Protein AF-A0A8H3B0K5-F1 (afdb_monomer_lite)

Structure (mmCIF, N/CA/C/O backbone):
data_AF-A0A8H3B0K5-F1
#
_entry.id   AF-A0A8H3B0K5-F1
#
loop_
_atom_site.group_PDB
_atom_site.id
_atom_site.type_symbol
_atom_site.label_atom_id
_atom_site.label_alt_id
_atom_site.label_comp_id
_atom_site.label_asym_id
_atom_site.label_entity_id
_atom_site.label_seq_id
_atom_site.pdbx_PDB_ins_code
_atom_site.Cartn_x
_atom_site.Cartn_y
_atom_site.Cartn_z
_atom_site.occupancy
_atom_site.B_iso_or_equiv
_atom_site.auth_seq_id
_atom_site.auth_comp_id
_atom_site.auth_asym_id
_atom_site.auth_atom_id
_atom_site.pdbx_PDB_model_num
ATOM 1 N N . MET A 1 1 ? 68.530 3.621 -10.562 1.00 43.75 1 MET A N 1
ATOM 2 C CA . MET A 1 1 ? 67.204 4.020 -11.078 1.00 43.75 1 MET A CA 1
ATOM 3 C C . MET A 1 1 ? 66.161 3.261 -10.281 1.00 43.75 1 MET A C 1
ATOM 5 O O . MET A 1 1 ? 66.197 2.040 -10.311 1.00 43.75 1 MET A O 1
ATOM 9 N N . ALA A 1 2 ? 65.331 3.954 -9.500 1.00 36.09 2 ALA A N 1
ATOM 10 C CA . ALA A 1 2 ? 64.274 3.342 -8.697 1.00 36.09 2 ALA A CA 1
ATOM 11 C C . ALA A 1 2 ? 62.928 3.592 -9.387 1.00 36.09 2 ALA A C 1
ATOM 13 O O . ALA A 1 2 ? 62.555 4.741 -9.614 1.00 36.09 2 ALA A O 1
ATOM 14 N N . THR A 1 3 ? 62.243 2.515 -9.761 1.00 37.22 3 THR A N 1
ATOM 15 C CA . THR A 1 3 ? 60.920 2.554 -10.390 1.00 37.22 3 THR A CA 1
ATOM 16 C C . THR A 1 3 ? 59.868 2.702 -9.297 1.00 37.22 3 THR A C 1
ATOM 18 O O . THR A 1 3 ? 59.741 1.831 -8.440 1.00 37.22 3 THR A O 1
ATOM 21 N N . ILE A 1 4 ? 59.134 3.813 -9.313 1.00 45.53 4 ILE A N 1
ATOM 22 C CA . ILE A 1 4 ? 57.999 4.056 -8.420 1.00 45.53 4 ILE A CA 1
ATOM 23 C C . ILE A 1 4 ? 56.749 3.559 -9.146 1.00 45.53 4 ILE A C 1
ATOM 25 O O . ILE A 1 4 ? 56.366 4.111 -10.175 1.00 45.53 4 ILE A O 1
ATOM 29 N N . THR A 1 5 ? 56.131 2.499 -8.633 1.00 41.62 5 THR A N 1
ATOM 30 C CA . THR A 1 5 ? 54.842 2.002 -9.123 1.00 41.62 5 THR A CA 1
ATOM 31 C C . THR A 1 5 ? 53.730 2.788 -8.435 1.00 41.62 5 THR A C 1
ATOM 33 O O . THR A 1 5 ? 53.534 2.677 -7.228 1.00 41.62 5 THR A O 1
ATOM 36 N N . THR A 1 6 ? 53.025 3.624 -9.194 1.00 37.06 6 THR A N 1
ATOM 37 C CA . THR A 1 6 ? 51.868 4.384 -8.711 1.00 37.06 6 THR A CA 1
ATOM 38 C C . THR A 1 6 ? 50.625 3.502 -8.792 1.00 37.06 6 THR A C 1
ATOM 40 O O . THR A 1 6 ? 50.142 3.203 -9.881 1.00 37.06 6 THR A O 1
ATOM 43 N N . THR A 1 7 ? 50.106 3.068 -7.646 1.00 36.25 7 THR A N 1
ATOM 44 C CA . THR A 1 7 ? 48.836 2.338 -7.565 1.00 36.25 7 THR A CA 1
ATOM 45 C C . THR A 1 7 ? 47.685 3.332 -7.698 1.00 36.25 7 THR A C 1
ATOM 47 O O . THR A 1 7 ? 47.468 4.167 -6.822 1.00 36.25 7 THR A O 1
ATOM 50 N N . THR A 1 8 ? 46.955 3.277 -8.810 1.00 38.19 8 THR A N 1
ATOM 51 C CA . THR A 1 8 ? 45.734 4.062 -9.015 1.00 38.19 8 THR A CA 1
ATOM 52 C C . THR A 1 8 ? 44.581 3.366 -8.294 1.00 38.19 8 THR A C 1
ATOM 54 O O . THR A 1 8 ? 44.069 2.352 -8.760 1.00 38.19 8 THR A O 1
ATOM 57 N N . THR A 1 9 ? 44.181 3.883 -7.134 1.00 36.28 9 THR A N 1
ATOM 58 C CA . THR A 1 9 ? 42.969 3.433 -6.442 1.00 36.28 9 THR A CA 1
ATOM 59 C C . THR A 1 9 ? 41.753 3.972 -7.192 1.00 36.28 9 THR A C 1
ATOM 61 O O . THR A 1 9 ? 41.394 5.139 -7.055 1.00 36.28 9 THR A O 1
ATOM 64 N N . THR A 1 10 ? 41.122 3.137 -8.015 1.00 38.53 10 THR A N 1
ATOM 65 C CA . THR A 1 10 ? 39.818 3.438 -8.611 1.00 38.53 10 THR A CA 1
ATOM 66 C C . THR A 1 10 ? 38.749 3.280 -7.534 1.00 38.53 10 THR A C 1
ATOM 68 O O . THR A 1 10 ? 38.333 2.170 -7.209 1.00 38.53 10 THR A O 1
ATOM 71 N N . THR A 1 11 ? 38.303 4.391 -6.953 1.00 36.28 11 THR A N 1
ATOM 72 C CA . THR A 1 11 ? 37.093 4.430 -6.128 1.00 36.28 11 THR A CA 1
ATOM 73 C C . THR A 1 11 ? 35.900 4.156 -7.040 1.00 36.28 11 THR A C 1
ATOM 75 O O . THR A 1 11 ? 35.425 5.051 -7.734 1.00 36.28 11 THR A O 1
ATOM 78 N N . MET A 1 12 ? 35.436 2.905 -7.096 1.00 36.91 12 MET A N 1
ATOM 79 C CA . MET A 1 12 ? 34.158 2.593 -7.728 1.00 36.91 12 MET A CA 1
ATOM 80 C C . MET A 1 12 ? 33.053 3.189 -6.861 1.00 36.91 12 MET A C 1
ATOM 82 O O . MET A 1 12 ? 32.750 2.682 -5.782 1.00 36.91 12 MET A O 1
ATOM 86 N N . THR A 1 13 ? 32.475 4.295 -7.315 1.00 35.34 13 THR A N 1
ATOM 87 C CA . THR A 1 13 ? 31.229 4.829 -6.774 1.00 35.34 13 THR A CA 1
ATOM 88 C C . THR A 1 13 ? 30.136 3.815 -7.101 1.00 35.34 13 THR A C 1
ATOM 90 O O . THR A 1 13 ? 29.549 3.846 -8.178 1.00 35.34 13 THR A O 1
ATOM 93 N N . MET A 1 14 ? 29.913 2.851 -6.206 1.00 41.25 14 MET A N 1
ATOM 94 C CA . MET A 1 14 ? 28.730 1.998 -6.248 1.00 41.25 14 MET A CA 1
ATOM 95 C C . MET A 1 14 ? 27.528 2.932 -6.141 1.00 41.25 14 MET A C 1
ATOM 97 O O . MET A 1 14 ? 27.246 3.461 -5.067 1.00 41.25 14 MET A O 1
ATOM 101 N N . THR A 1 15 ? 26.862 3.207 -7.261 1.00 39.62 15 THR A N 1
ATOM 102 C CA . THR A 1 15 ? 25.582 3.909 -7.265 1.00 39.62 15 THR A CA 1
ATOM 103 C C . THR A 1 15 ? 24.586 2.974 -6.592 1.00 39.62 15 THR A C 1
ATOM 105 O O . THR A 1 15 ? 24.017 2.087 -7.223 1.00 39.62 15 THR A O 1
ATOM 108 N N . THR A 1 16 ? 24.449 3.090 -5.275 1.00 55.56 16 THR A N 1
ATOM 109 C CA . THR A 1 16 ? 23.450 2.355 -4.506 1.00 55.56 16 THR A CA 1
ATOM 110 C C . THR A 1 16 ? 22.086 2.773 -5.033 1.00 55.56 16 THR A C 1
ATOM 112 O O . THR A 1 16 ? 21.661 3.906 -4.813 1.00 55.56 16 THR A O 1
ATOM 115 N N . LYS A 1 17 ? 21.436 1.891 -5.803 1.00 64.31 17 LYS A N 1
ATOM 116 C CA . LYS A 1 17 ? 20.082 2.117 -6.310 1.00 64.31 17 LYS A CA 1
ATOM 117 C C . LYS A 1 17 ? 19.160 2.288 -5.104 1.00 64.31 17 LYS A C 1
ATOM 119 O O . LYS A 1 17 ? 18.952 1.334 -4.359 1.00 64.31 17 LYS A O 1
ATOM 124 N N . VAL A 1 18 ? 18.672 3.508 -4.919 1.00 72.12 18 VAL A N 1
ATOM 125 C CA . VAL A 1 18 ? 17.743 3.882 -3.852 1.00 72.12 18 VAL A CA 1
ATOM 126 C C . VAL A 1 18 ? 16.374 3.271 -4.161 1.00 72.12 18 VAL A C 1
ATOM 128 O O . VAL A 1 18 ? 15.946 3.294 -5.317 1.00 72.12 18 VAL A O 1
ATOM 131 N N . PHE A 1 19 ? 15.725 2.697 -3.146 1.00 82.69 19 PHE A N 1
ATOM 132 C CA . PHE A 1 19 ? 14.402 2.089 -3.256 1.00 82.69 19 PHE A CA 1
ATOM 133 C C . PHE A 1 19 ? 13.350 3.135 -3.655 1.00 82.69 19 PHE A C 1
ATOM 135 O O . PHE A 1 19 ? 13.171 4.127 -2.951 1.00 82.69 19 PHE A O 1
ATOM 142 N N . SER A 1 20 ? 12.680 2.932 -4.793 1.00 90.38 20 SER A N 1
ATOM 143 C CA . SER A 1 20 ? 11.704 3.889 -5.340 1.00 90.38 20 SER A CA 1
ATOM 144 C C . SER A 1 20 ? 10.246 3.512 -5.055 1.00 90.38 20 SER A C 1
ATOM 146 O O . SER A 1 20 ? 9.931 2.382 -4.690 1.00 90.38 20 SER A O 1
ATOM 148 N N . SER A 1 21 ? 9.325 4.445 -5.305 1.00 91.81 21 SER A N 1
ATOM 149 C CA . SER A 1 21 ? 7.867 4.225 -5.277 1.00 91.81 21 SER A CA 1
ATOM 150 C C . SER A 1 21 ? 7.405 3.081 -6.195 1.00 91.81 21 SER A C 1
ATOM 152 O O . SER A 1 21 ? 6.514 2.314 -5.840 1.00 91.81 21 SER A O 1
ATOM 154 N N . VAL A 1 22 ? 8.030 2.928 -7.367 1.00 93.06 22 VAL A N 1
ATOM 155 C CA . VAL A 1 22 ? 7.759 1.819 -8.292 1.00 93.06 22 VAL A CA 1
ATOM 156 C C . VAL A 1 22 ? 8.212 0.497 -7.683 1.00 93.06 22 VAL A C 1
ATOM 158 O O . VAL A 1 22 ? 7.474 -0.483 -7.732 1.00 93.06 22 VAL A O 1
ATOM 161 N N . GLU A 1 23 ? 9.399 0.460 -7.068 1.00 91.25 23 GLU A N 1
ATOM 162 C CA . GLU A 1 23 ? 9.861 -0.737 -6.358 1.00 91.25 23 GLU A CA 1
ATOM 163 C C . GLU A 1 23 ? 8.945 -1.067 -5.169 1.00 91.25 23 GLU A C 1
ATOM 165 O O . GLU A 1 23 ? 8.641 -2.240 -4.970 1.00 91.25 23 GLU A O 1
ATOM 170 N N . LEU A 1 24 ? 8.419 -0.062 -4.458 1.00 91.75 24 LEU A N 1
ATOM 171 C CA . LEU A 1 24 ? 7.413 -0.232 -3.403 1.00 91.75 24 LEU A CA 1
ATOM 172 C C . LEU A 1 24 ? 6.125 -0.880 -3.922 1.00 91.75 24 LEU A C 1
ATOM 174 O O . LEU A 1 24 ? 5.655 -1.862 -3.349 1.00 91.75 24 LEU A O 1
ATOM 178 N N . VAL A 1 25 ? 5.563 -0.365 -5.016 1.00 94.62 25 VAL A N 1
ATOM 179 C CA . VAL A 1 25 ? 4.344 -0.918 -5.622 1.00 94.62 25 VAL A CA 1
ATOM 180 C C . VAL A 1 25 ? 4.562 -2.351 -6.097 1.00 94.62 25 VAL A C 1
ATOM 182 O O . VAL A 1 25 ? 3.766 -3.233 -5.775 1.00 94.62 25 VAL A O 1
ATOM 185 N N . LEU A 1 26 ? 5.639 -2.605 -6.846 1.00 93.31 26 LEU A N 1
ATOM 186 C CA . LEU A 1 26 ? 5.931 -3.938 -7.377 1.00 93.31 26 LEU A CA 1
ATOM 187 C C . LEU A 1 26 ? 6.173 -4.946 -6.252 1.00 93.31 26 LEU A C 1
ATOM 189 O O . LEU A 1 26 ? 5.714 -6.083 -6.342 1.00 93.31 26 LEU A O 1
ATOM 193 N N . MET A 1 27 ? 6.814 -4.512 -5.169 1.00 90.69 27 MET A N 1
ATOM 194 C CA . MET A 1 27 ? 6.997 -5.310 -3.965 1.00 90.69 27 MET A CA 1
ATOM 195 C C . MET A 1 27 ? 5.661 -5.663 -3.304 1.00 90.69 27 MET A C 1
ATOM 197 O O . MET A 1 27 ? 5.410 -6.848 -3.091 1.00 90.69 27 MET A O 1
ATOM 201 N N . LEU A 1 28 ? 4.782 -4.690 -3.036 1.00 92.25 28 LEU A N 1
ATOM 202 C CA . LEU A 1 28 ? 3.461 -4.952 -2.444 1.00 92.25 28 LEU A CA 1
ATOM 203 C C . LEU A 1 28 ? 2.61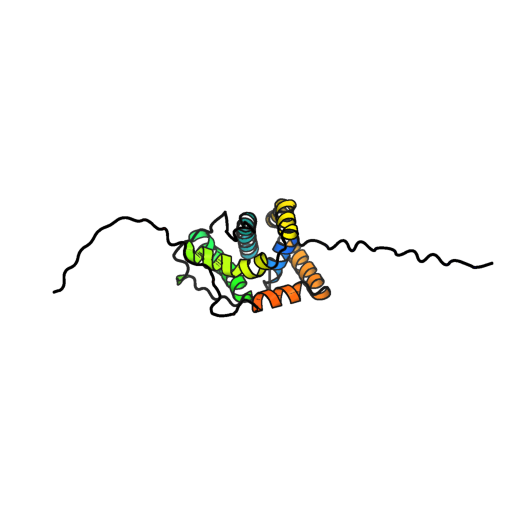8 -5.885 -3.325 1.00 92.25 28 LEU A C 1
ATOM 205 O O . LEU A 1 28 ? 1.999 -6.824 -2.831 1.00 92.25 28 LEU A O 1
ATOM 209 N N . LEU A 1 29 ? 2.631 -5.679 -4.643 1.00 93.81 29 LEU A N 1
ATOM 210 C CA . LEU A 1 29 ? 1.925 -6.542 -5.592 1.00 93.81 29 LEU A CA 1
ATOM 211 C C . LEU A 1 29 ? 2.507 -7.962 -5.646 1.00 93.81 29 LEU A C 1
ATOM 213 O O . LEU A 1 29 ? 1.756 -8.915 -5.836 1.00 93.81 29 LEU A O 1
ATOM 217 N N . SER A 1 30 ? 3.820 -8.123 -5.458 1.00 91.06 30 SER A N 1
ATOM 218 C CA . SER A 1 30 ? 4.485 -9.434 -5.496 1.00 91.06 30 SER A CA 1
ATOM 219 C C . SER A 1 30 ? 4.129 -10.360 -4.330 1.00 91.06 30 SER A C 1
ATOM 221 O O . SER A 1 30 ? 4.421 -11.553 -4.390 1.00 91.06 30 SER A O 1
ATOM 223 N N . MET A 1 31 ? 3.496 -9.828 -3.279 1.00 88.00 31 MET A N 1
ATOM 224 C CA . MET A 1 31 ? 3.024 -10.608 -2.129 1.00 88.00 31 MET A CA 1
ATOM 225 C C . MET A 1 31 ? 1.753 -11.403 -2.450 1.00 88.00 31 MET A C 1
ATOM 227 O O . MET A 1 31 ? 1.397 -12.329 -1.725 1.00 88.00 31 MET A O 1
ATOM 231 N N . TYR A 1 32 ? 1.097 -11.087 -3.566 1.00 89.56 32 TYR A N 1
ATOM 232 C CA . TYR A 1 32 ? -0.051 -11.825 -4.064 1.00 89.56 32 TYR A CA 1
ATOM 233 C C . TYR A 1 32 ? 0.371 -12.872 -5.092 1.00 89.56 32 TYR A C 1
ATOM 235 O O . TYR A 1 32 ? 1.269 -12.662 -5.906 1.00 89.56 32 TYR A O 1
ATOM 243 N N . THR A 1 33 ? -0.348 -13.993 -5.119 1.00 86.38 33 THR A N 1
ATOM 244 C CA . THR A 1 33 ? -0.167 -15.029 -6.148 1.00 86.38 33 THR A CA 1
ATOM 245 C C . THR A 1 33 ? -0.564 -14.545 -7.542 1.00 86.38 33 THR A C 1
ATOM 247 O O . THR A 1 33 ? -0.014 -15.015 -8.537 1.00 86.38 33 THR A O 1
ATOM 250 N N . TYR A 1 34 ? -1.513 -13.609 -7.629 1.00 89.38 34 TYR A N 1
ATOM 251 C CA . TYR A 1 34 ? -1.985 -13.025 -8.878 1.00 89.38 34 TYR A CA 1
ATOM 252 C C . TYR A 1 34 ? -2.441 -11.582 -8.667 1.00 89.38 34 TYR A C 1
ATOM 254 O O . TYR A 1 34 ? -3.092 -11.283 -7.672 1.00 89.38 34 TYR A O 1
ATOM 262 N N . VAL A 1 35 ? -2.152 -10.691 -9.619 1.00 93.25 35 VAL A N 1
ATOM 263 C CA . VAL A 1 35 ? -2.556 -9.277 -9.543 1.00 93.25 35 VAL A CA 1
ATOM 264 C C . VAL A 1 35 ? -3.923 -9.087 -10.200 1.00 93.25 35 VAL A C 1
ATOM 266 O O . VAL A 1 35 ? -4.046 -9.173 -11.422 1.00 93.25 35 VAL A O 1
ATOM 269 N N . THR A 1 36 ? -4.951 -8.806 -9.402 1.00 96.06 36 THR A N 1
ATOM 270 C CA . THR A 1 36 ? -6.306 -8.457 -9.866 1.00 96.06 36 THR A CA 1
ATOM 271 C C . THR A 1 36 ? -6.532 -6.941 -9.857 1.00 96.06 36 THR A C 1
ATOM 273 O O . THR A 1 36 ? -5.681 -6.171 -9.409 1.00 96.06 36 THR A O 1
ATOM 276 N N . ARG A 1 37 ? -7.699 -6.489 -10.343 1.00 96.44 37 ARG A N 1
ATOM 277 C CA . ARG A 1 37 ? -8.107 -5.077 -10.228 1.00 96.44 37 ARG A CA 1
ATOM 278 C C . ARG A 1 37 ? -8.267 -4.649 -8.769 1.00 96.44 37 ARG A C 1
ATOM 280 O O . ARG A 1 37 ? -7.784 -3.582 -8.422 1.00 96.44 37 ARG A O 1
ATOM 287 N N . ASP A 1 38 ? -8.859 -5.491 -7.928 1.00 96.38 38 ASP A N 1
ATOM 288 C CA . ASP A 1 38 ? -9.083 -5.166 -6.514 1.00 96.38 38 ASP A CA 1
ATOM 289 C C . ASP A 1 38 ? -7.762 -5.073 -5.746 1.00 96.38 38 ASP A C 1
ATOM 291 O O . ASP A 1 38 ? -7.563 -4.147 -4.964 1.00 96.38 38 ASP A O 1
ATOM 295 N N . ILE A 1 39 ? -6.809 -5.962 -6.049 1.00 96.75 39 ILE A N 1
ATOM 296 C CA . ILE A 1 39 ? -5.441 -5.903 -5.512 1.00 96.75 39 ILE A CA 1
ATOM 297 C C . ILE A 1 39 ? -4.740 -4.620 -5.955 1.00 96.75 39 ILE A C 1
ATOM 299 O O . ILE A 1 39 ? -4.115 -3.940 -5.144 1.00 96.75 39 ILE A O 1
ATOM 303 N N . ARG A 1 40 ? -4.874 -4.254 -7.234 1.00 97.06 40 ARG A N 1
ATOM 304 C CA . ARG A 1 40 ? -4.330 -2.999 -7.755 1.00 97.06 40 ARG A CA 1
ATOM 305 C C . ARG A 1 40 ? -4.917 -1.796 -7.013 1.00 97.06 40 ARG A C 1
ATOM 307 O O . ARG A 1 40 ? -4.164 -0.932 -6.579 1.00 97.06 40 ARG A O 1
ATOM 314 N N . THR A 1 41 ? -6.232 -1.761 -6.811 1.00 97.75 41 THR A N 1
ATOM 315 C CA . THR A 1 41 ? -6.899 -0.694 -6.053 1.00 97.75 41 THR A CA 1
ATOM 316 C C . THR A 1 41 ? -6.437 -0.658 -4.596 1.00 97.75 41 THR A C 1
ATOM 318 O O . THR A 1 41 ? -6.162 0.421 -4.080 1.00 97.75 41 THR A O 1
ATOM 321 N N . ALA A 1 42 ? -6.278 -1.811 -3.943 1.00 97.81 42 ALA A N 1
ATOM 322 C CA . ALA A 1 42 ? -5.782 -1.881 -2.570 1.00 97.81 42 ALA A CA 1
ATOM 323 C C . ALA A 1 42 ? -4.341 -1.366 -2.438 1.00 97.81 42 ALA A C 1
ATOM 325 O O . ALA A 1 42 ? -4.049 -0.586 -1.535 1.00 97.81 42 ALA A O 1
ATOM 326 N N . VAL A 1 43 ? -3.445 -1.738 -3.358 1.00 97.06 43 VAL A N 1
ATOM 327 C CA . VAL A 1 43 ? -2.063 -1.229 -3.360 1.00 97.06 43 VAL A CA 1
ATOM 328 C C . VAL A 1 43 ? -2.016 0.266 -3.679 1.00 97.06 43 VAL A C 1
ATOM 330 O O . VAL A 1 43 ? -1.243 0.984 -3.053 1.00 97.06 43 VAL A O 1
ATOM 333 N N . MET A 1 44 ? -2.866 0.759 -4.584 1.00 97.06 44 MET A N 1
ATOM 334 C CA . MET A 1 44 ? -2.992 2.197 -4.851 1.00 97.06 44 MET A CA 1
ATOM 335 C C . MET A 1 44 ? -3.448 2.961 -3.600 1.00 97.06 44 MET A C 1
ATOM 337 O O . MET A 1 44 ? -2.851 3.968 -3.232 1.00 97.06 44 MET A O 1
ATOM 341 N N . PHE A 1 45 ? -4.452 2.437 -2.894 1.00 97.56 45 PHE A N 1
ATOM 342 C CA . PHE A 1 45 ? -4.913 2.990 -1.623 1.00 97.56 45 PHE A CA 1
ATOM 343 C C . PHE A 1 45 ? -3.792 3.040 -0.574 1.00 97.56 45 PHE A C 1
ATOM 345 O O . PHE A 1 45 ? -3.615 4.064 0.084 1.00 97.56 45 PHE A O 1
ATOM 352 N N . LEU A 1 46 ? -3.004 1.969 -0.437 1.00 96.75 46 LEU A N 1
ATOM 353 C CA . LEU A 1 46 ? -1.850 1.941 0.466 1.00 96.75 46 LEU A CA 1
ATOM 354 C C . LEU A 1 46 ? -0.774 2.955 0.056 1.00 96.75 46 LEU A C 1
ATOM 356 O O . LEU A 1 46 ? -0.203 3.614 0.922 1.00 96.75 46 LEU A O 1
ATOM 360 N N . LEU A 1 47 ? -0.523 3.120 -1.243 1.00 95.19 47 LEU A N 1
ATOM 361 C CA . LEU A 1 47 ? 0.447 4.080 -1.764 1.00 95.19 47 LEU A CA 1
ATOM 362 C C . LEU A 1 47 ? 0.065 5.525 -1.407 1.00 95.19 47 LEU A C 1
ATOM 364 O O . LEU A 1 47 ? 0.911 6.280 -0.935 1.00 95.19 47 LEU A O 1
ATOM 368 N N . GLU A 1 48 ? -1.212 5.890 -1.537 1.00 94.62 48 GLU A N 1
ATOM 369 C CA . GLU A 1 48 ? -1.715 7.199 -1.099 1.00 94.62 48 GLU A CA 1
ATOM 370 C C . GLU A 1 48 ? -1.486 7.441 0.400 1.00 94.62 48 GLU A C 1
ATOM 372 O O . GLU A 1 48 ? -1.194 8.563 0.815 1.00 94.62 48 GLU A O 1
ATOM 377 N N . ILE A 1 49 ? -1.613 6.398 1.227 1.00 94.88 49 ILE A N 1
ATOM 378 C CA . ILE A 1 49 ? -1.316 6.487 2.661 1.00 94.88 49 ILE A CA 1
ATOM 379 C C . ILE A 1 49 ? 0.190 6.670 2.896 1.00 94.88 49 ILE A C 1
ATOM 381 O O . ILE A 1 49 ? 0.575 7.516 3.704 1.00 94.88 49 ILE A O 1
ATOM 385 N N . VAL A 1 50 ? 1.042 5.934 2.172 1.00 94.00 50 VAL A N 1
ATOM 386 C CA . VAL A 1 50 ? 2.507 6.081 2.244 1.00 94.00 50 VAL A CA 1
ATOM 387 C C . VAL A 1 50 ? 2.940 7.492 1.849 1.00 94.00 50 VAL A C 1
ATOM 389 O O . VAL A 1 50 ? 3.779 8.074 2.529 1.00 94.00 50 VAL A O 1
ATOM 392 N N . PHE A 1 51 ? 2.335 8.093 0.823 1.00 92.00 51 PHE A N 1
ATOM 393 C CA . PHE A 1 51 ? 2.630 9.478 0.437 1.00 92.00 51 PHE A CA 1
ATOM 394 C C . PHE A 1 51 ? 2.223 10.515 1.489 1.00 92.00 51 PHE A C 1
ATOM 396 O O . PHE A 1 51 ? 2.717 11.638 1.462 1.00 92.00 51 PHE A O 1
ATOM 403 N N . GLY A 1 52 ? 1.344 10.157 2.423 1.00 90.62 52 GLY A N 1
ATOM 404 C CA . GLY A 1 52 ? 1.024 10.990 3.575 1.00 90.62 52 GLY A CA 1
ATOM 405 C C . GLY A 1 52 ? 1.901 10.726 4.800 1.00 90.62 52 GLY A C 1
ATOM 406 O O . GLY A 1 52 ? 1.705 11.396 5.809 1.00 90.62 52 GLY A O 1
ATOM 407 N N . TYR A 1 53 ? 2.796 9.738 4.782 1.00 92.00 53 TYR A N 1
ATOM 408 C CA . TYR A 1 53 ? 3.572 9.349 5.958 1.00 92.00 53 TYR A CA 1
ATOM 409 C C . TYR A 1 53 ? 4.722 10.325 6.225 1.00 92.00 53 TYR A 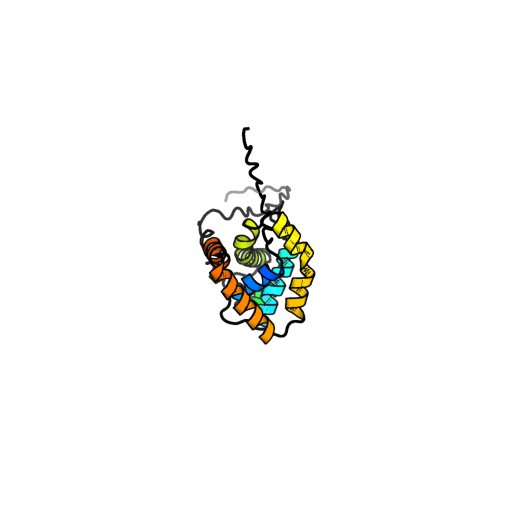C 1
ATOM 411 O O . TYR A 1 53 ? 5.536 10.584 5.347 1.00 92.00 53 TYR A O 1
ATOM 419 N N . GLU A 1 54 ? 4.813 10.827 7.456 1.00 90.00 54 GLU A N 1
ATOM 420 C CA . GLU A 1 54 ? 5.918 11.666 7.926 1.00 90.00 54 GLU A CA 1
ATOM 421 C C . GLU A 1 54 ? 6.929 10.804 8.706 1.00 90.00 54 GLU A C 1
ATOM 423 O O . GLU A 1 54 ? 6.624 10.374 9.828 1.00 90.00 54 GLU A O 1
ATOM 428 N N . PRO A 1 55 ? 8.135 10.539 8.162 1.00 86.75 55 PRO A N 1
ATOM 429 C CA . PRO A 1 55 ? 9.119 9.678 8.814 1.00 86.75 55 PRO A CA 1
ATOM 430 C C . PRO A 1 55 ? 9.619 10.215 10.157 1.00 86.75 55 PRO A C 1
ATOM 432 O O . PRO A 1 55 ? 9.927 9.419 11.047 1.00 86.75 55 PRO A O 1
ATOM 435 N N . ALA A 1 56 ? 9.693 11.542 10.330 1.00 86.75 56 ALA A N 1
ATOM 436 C CA . ALA A 1 56 ? 10.215 12.146 11.555 1.00 86.75 56 ALA A CA 1
ATOM 437 C C . ALA A 1 56 ? 9.290 11.924 12.761 1.00 86.75 56 ALA A C 1
ATOM 439 O O . ALA A 1 56 ? 9.762 11.692 13.874 1.00 86.75 56 ALA A O 1
ATOM 440 N N . THR A 1 57 ? 7.975 11.977 12.545 1.00 87.75 57 THR A N 1
ATOM 441 C CA . THR A 1 57 ? 6.956 11.800 13.592 1.00 87.75 57 THR A CA 1
ATOM 442 C C . THR A 1 57 ? 6.349 10.401 13.601 1.00 87.75 57 THR A C 1
ATOM 444 O O . THR A 1 57 ? 5.654 10.054 14.554 1.00 87.75 57 THR A O 1
ATOM 447 N N . ARG A 1 58 ? 6.609 9.593 12.564 1.00 85.75 58 ARG A N 1
ATOM 448 C CA . ARG A 1 58 ? 5.998 8.276 12.326 1.00 85.75 58 ARG A CA 1
ATOM 449 C C . ARG A 1 58 ? 4.471 8.329 12.273 1.00 85.75 58 ARG A C 1
ATOM 451 O O . ARG A 1 58 ? 3.787 7.436 12.772 1.00 85.75 58 ARG A O 1
ATOM 458 N N . THR A 1 59 ? 3.929 9.391 11.681 1.00 87.94 59 THR A N 1
ATOM 459 C CA . THR A 1 59 ? 2.480 9.612 11.590 1.00 87.94 59 THR A CA 1
ATOM 460 C C . THR A 1 59 ? 2.003 9.643 10.150 1.00 87.94 59 THR A C 1
ATOM 462 O O . THR A 1 59 ? 2.643 10.248 9.295 1.00 87.94 59 THR A O 1
ATOM 465 N N . PHE A 1 60 ? 0.826 9.075 9.904 1.00 89.44 60 PHE A N 1
ATOM 466 C CA . PHE A 1 60 ? 0.131 9.195 8.626 1.00 89.44 60 PHE A CA 1
ATOM 467 C C . PHE A 1 60 ? -0.671 10.499 8.569 1.00 89.44 60 PHE A C 1
ATOM 469 O O . PHE A 1 60 ? -1.574 10.721 9.378 1.00 89.44 60 PHE A O 1
ATOM 476 N N . GLY A 1 61 ? -0.348 11.356 7.604 1.00 89.00 61 GLY A N 1
ATOM 477 C CA . GLY A 1 61 ? -1.065 12.597 7.314 1.00 89.00 61 GLY A CA 1
ATOM 478 C C . GLY A 1 61 ? -2.458 12.350 6.736 1.00 89.00 61 GLY A C 1
ATOM 479 O O . GLY A 1 61 ? -3.410 13.023 7.127 1.00 89.00 61 GLY A O 1
ATOM 480 N N . ARG A 1 62 ? -2.610 11.336 5.871 1.00 90.62 62 ARG A N 1
ATOM 481 C CA . ARG A 1 62 ? -3.920 10.821 5.452 1.00 90.62 62 ARG A CA 1
ATOM 482 C C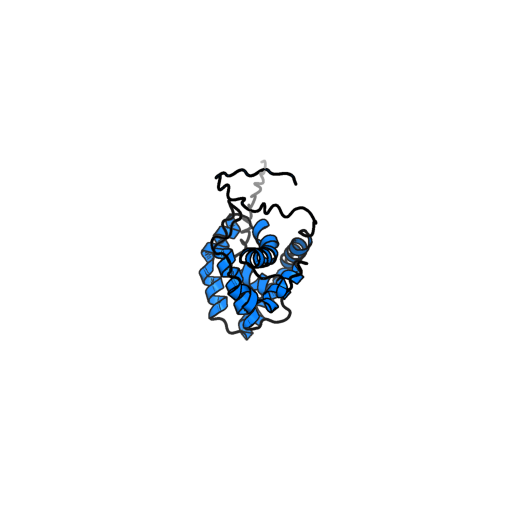 . ARG A 1 62 ? -4.307 9.644 6.337 1.00 90.62 62 ARG A C 1
ATOM 484 O O . ARG A 1 62 ? -3.594 8.646 6.387 1.00 90.62 62 ARG A O 1
ATOM 491 N N . LYS A 1 63 ? -5.460 9.746 6.996 1.00 91.38 63 LYS A N 1
ATOM 492 C CA . LYS A 1 63 ? -6.038 8.638 7.761 1.00 91.38 63 LYS A CA 1
ATOM 493 C C . LYS A 1 63 ? -6.999 7.839 6.879 1.00 91.38 63 LYS A C 1
ATOM 495 O O . LYS A 1 63 ? -7.810 8.460 6.192 1.00 91.38 63 LYS A O 1
ATOM 500 N N . PRO A 1 64 ? -6.921 6.500 6.891 1.00 94.94 64 PRO A N 1
ATOM 501 C CA . PRO A 1 64 ? -7.869 5.670 6.168 1.00 94.94 64 PRO A CA 1
ATOM 502 C C . PRO A 1 64 ? -9.247 5.743 6.832 1.00 94.94 64 PRO A C 1
ATOM 504 O O . PRO A 1 64 ? -9.355 5.725 8.060 1.00 94.94 64 PRO A O 1
ATOM 507 N N . THR A 1 65 ? -10.311 5.798 6.037 1.00 97.12 65 THR A N 1
ATOM 508 C CA . THR A 1 65 ? -11.675 5.708 6.567 1.00 97.12 65 THR A CA 1
ATOM 509 C C . THR A 1 65 ? -12.084 4.251 6.781 1.00 97.12 65 THR A C 1
ATOM 511 O O . THR A 1 65 ? -11.627 3.338 6.089 1.00 97.12 65 THR A O 1
ATOM 514 N N . VAL A 1 66 ? -13.022 4.029 7.706 1.00 97.31 66 VAL A N 1
ATOM 515 C CA . VAL A 1 66 ? -13.626 2.705 7.941 1.00 97.31 66 VAL A CA 1
ATOM 516 C C . VAL A 1 66 ? -14.236 2.142 6.656 1.00 97.31 66 VAL A C 1
ATOM 518 O O . VAL A 1 66 ? -14.083 0.961 6.362 1.00 97.31 66 VAL A O 1
ATOM 521 N N . HIS A 1 67 ? -14.905 2.982 5.863 1.00 97.81 67 HIS A N 1
ATOM 522 C CA . HIS A 1 67 ? -15.543 2.549 4.623 1.00 97.81 67 HIS A CA 1
ATOM 523 C C . HIS A 1 67 ? -14.528 2.066 3.577 1.00 97.81 67 HIS A C 1
ATOM 525 O O . HIS A 1 67 ? -14.741 1.009 2.984 1.00 97.81 67 HIS A O 1
ATOM 531 N N . GLU A 1 68 ? -13.423 2.791 3.377 1.00 97.69 68 GLU A N 1
ATOM 532 C CA . GLU A 1 68 ? -12.366 2.398 2.434 1.00 97.69 68 GLU A CA 1
ATOM 533 C C . GLU A 1 68 ? -11.745 1.053 2.826 1.00 97.69 68 GLU A C 1
ATOM 535 O O . GLU A 1 68 ? -11.690 0.140 2.002 1.00 97.69 68 GLU A O 1
ATOM 540 N N . VAL A 1 69 ? -11.351 0.897 4.096 1.00 97.56 69 VAL A N 1
ATOM 541 C CA . VAL A 1 69 ? -10.709 -0.337 4.577 1.00 97.56 69 VAL A CA 1
ATOM 542 C C . VAL A 1 69 ? -11.662 -1.522 4.507 1.00 97.56 69 VAL A C 1
ATOM 544 O O . VAL A 1 69 ? -11.269 -2.587 4.045 1.00 97.56 69 VAL A O 1
ATOM 547 N N . ARG A 1 70 ? -12.931 -1.347 4.893 1.00 97.81 70 ARG A N 1
ATOM 548 C CA . ARG A 1 70 ? -13.937 -2.417 4.793 1.00 97.81 70 ARG A CA 1
ATOM 549 C C . ARG A 1 70 ? -14.231 -2.806 3.344 1.00 97.81 70 ARG A C 1
ATOM 551 O O . ARG A 1 70 ? -14.451 -3.980 3.072 1.00 97.81 70 ARG A O 1
ATOM 558 N N . THR A 1 71 ? -14.226 -1.845 2.419 1.00 98.06 71 THR A N 1
ATOM 559 C CA . THR A 1 71 ? -14.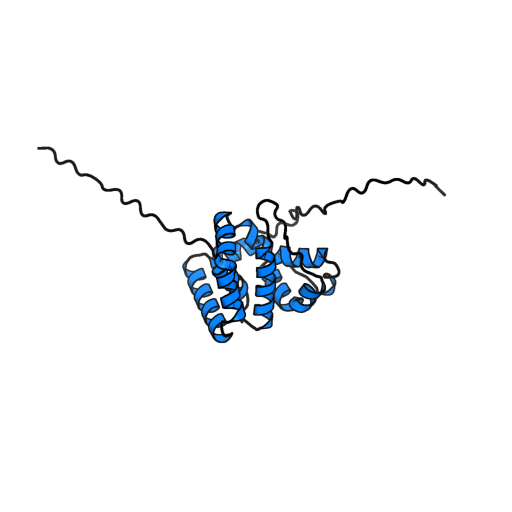433 -2.104 0.982 1.00 98.06 71 THR A CA 1
ATOM 560 C C . THR A 1 71 ? -13.267 -2.886 0.381 1.00 98.06 71 THR A C 1
ATOM 562 O O . THR A 1 71 ? -13.473 -3.761 -0.454 1.00 98.06 71 THR A O 1
ATOM 565 N N . LEU A 1 72 ? -12.046 -2.598 0.830 1.00 98.00 72 LEU A N 1
ATOM 566 C CA . LEU A 1 72 ? -10.811 -3.231 0.368 1.00 98.00 72 LEU A CA 1
ATOM 567 C C . LEU A 1 72 ? -10.339 -4.350 1.309 1.00 98.00 72 LEU A C 1
ATOM 569 O O . LEU A 1 72 ? -9.174 -4.740 1.268 1.00 98.00 72 LEU A O 1
ATOM 573 N N . PHE A 1 73 ? -11.220 -4.860 2.171 1.00 97.62 73 PHE A N 1
ATOM 574 C CA . PHE A 1 73 ? -10.816 -5.701 3.292 1.00 97.62 73 PHE A CA 1
ATOM 575 C C . PHE A 1 73 ? -10.110 -6.980 2.850 1.00 97.62 73 PHE A C 1
ATOM 577 O O . PHE A 1 73 ? -9.068 -7.312 3.399 1.00 97.62 73 PHE A O 1
ATOM 584 N N . GLU A 1 74 ? -10.642 -7.683 1.850 1.00 96.44 74 GLU A N 1
ATOM 585 C CA . GLU A 1 74 ? -10.081 -8.958 1.393 1.00 96.44 74 GLU A CA 1
ATOM 586 C C . GLU A 1 74 ? -8.621 -8.830 0.908 1.00 96.44 74 GLU A C 1
ATOM 588 O O . GLU A 1 74 ? -7.760 -9.516 1.467 1.00 96.44 74 GLU A O 1
ATOM 593 N N . PRO A 1 75 ? -8.273 -7.933 -0.041 1.00 96.94 75 PRO A N 1
ATOM 594 C CA . PRO A 1 75 ? -6.875 -7.754 -0.431 1.00 96.94 75 PRO A CA 1
ATOM 595 C C . PRO A 1 75 ? -6.006 -7.196 0.708 1.00 96.94 75 PRO A C 1
ATOM 597 O O . PRO A 1 75 ? -4.888 -7.668 0.910 1.00 96.94 75 PRO A O 1
ATOM 600 N N . LEU A 1 76 ? -6.505 -6.248 1.510 1.00 96.81 76 LEU A N 1
ATOM 601 C CA . LEU A 1 76 ? -5.735 -5.715 2.642 1.00 96.81 76 LEU A CA 1
ATOM 602 C C . LEU A 1 76 ? -5.440 -6.790 3.700 1.00 96.81 76 LEU A C 1
ATOM 604 O O . LEU A 1 76 ? -4.333 -6.841 4.229 1.00 96.81 76 LEU A O 1
ATOM 608 N N . SER A 1 77 ? -6.401 -7.670 3.985 1.00 95.06 77 SER A N 1
ATOM 609 C CA . SER A 1 77 ? -6.248 -8.780 4.927 1.00 95.06 77 SER A CA 1
ATOM 610 C C . SER A 1 77 ? -5.228 -9.794 4.409 1.00 95.06 77 SER A C 1
ATOM 612 O O . SER A 1 77 ? -4.344 -10.209 5.153 1.00 95.06 77 SER A O 1
ATOM 614 N N . ALA A 1 78 ? -5.248 -10.102 3.108 1.00 91.62 78 ALA A N 1
ATOM 615 C CA . ALA A 1 78 ? -4.230 -10.952 2.494 1.00 91.62 78 ALA A CA 1
ATOM 616 C C . ALA A 1 78 ? -2.805 -10.388 2.662 1.00 91.62 78 ALA A C 1
ATOM 618 O O . ALA A 1 78 ? -1.889 -11.143 2.988 1.00 91.62 78 ALA A O 1
ATOM 619 N N . LEU A 1 79 ? -2.611 -9.070 2.511 1.00 90.75 79 LEU A N 1
ATOM 620 C CA . LEU A 1 79 ? -1.319 -8.429 2.803 1.00 90.75 79 LEU A CA 1
ATOM 621 C C . LEU A 1 79 ? -0.961 -8.489 4.286 1.00 90.75 79 LEU A C 1
ATOM 623 O O . LEU A 1 79 ? 0.178 -8.806 4.623 1.00 90.75 79 LEU A O 1
ATOM 627 N N . ALA A 1 80 ? -1.915 -8.209 5.173 1.00 90.44 80 ALA A N 1
ATOM 628 C CA . ALA A 1 80 ? -1.695 -8.275 6.614 1.00 90.44 80 ALA A CA 1
ATOM 629 C C . ALA A 1 80 ? -1.229 -9.676 7.049 1.00 90.44 80 ALA A C 1
ATOM 631 O O . ALA A 1 80 ? -0.270 -9.796 7.813 1.00 90.44 80 ALA A O 1
ATOM 632 N N . LEU A 1 81 ? -1.806 -10.734 6.468 1.00 87.62 81 LEU A N 1
ATOM 633 C CA . LEU A 1 81 ? -1.388 -12.118 6.699 1.00 87.62 81 LEU A CA 1
ATOM 634 C C . LEU A 1 81 ? 0.064 -12.380 6.274 1.00 87.62 81 LEU A C 1
ATOM 636 O O . LEU A 1 81 ? 0.773 -13.120 6.956 1.00 87.62 81 LEU A O 1
ATOM 640 N N . CYS A 1 82 ? 0.563 -11.745 5.207 1.00 82.62 82 CYS A N 1
ATOM 641 C CA . CYS A 1 82 ? 1.984 -11.830 4.835 1.00 82.62 82 CYS A CA 1
ATOM 642 C C . CYS A 1 82 ? 2.921 -11.222 5.897 1.00 82.62 82 CYS A C 1
ATOM 644 O O . CYS A 1 82 ? 4.104 -11.574 5.959 1.00 82.62 82 CYS A O 1
ATOM 646 N N . HIS A 1 83 ? 2.384 -10.342 6.740 1.00 79.69 83 HIS A N 1
ATOM 647 C CA . HIS A 1 83 ? 3.035 -9.749 7.907 1.00 79.69 83 HIS A CA 1
ATOM 648 C C . HIS A 1 83 ? 2.614 -10.421 9.224 1.00 79.69 83 HIS A C 1
ATOM 650 O O . HIS A 1 83 ? 2.897 -9.904 10.300 1.00 79.69 83 HIS A O 1
ATOM 656 N N . SER A 1 84 ? 1.970 -11.593 9.146 1.00 81.69 84 SER A N 1
ATOM 657 C CA . SER A 1 84 ? 1.458 -12.361 10.289 1.00 81.69 84 SER A CA 1
ATOM 658 C C . SER A 1 84 ? 0.519 -11.570 11.209 1.00 81.69 84 SER A C 1
ATOM 660 O O . SER A 1 84 ? 0.439 -11.842 12.407 1.00 81.69 84 SER A O 1
ATOM 662 N N . ALA A 1 85 ? -0.180 -10.584 10.649 1.00 86.06 85 ALA A N 1
ATOM 663 C CA . ALA A 1 85 ? -1.237 -9.849 11.316 1.00 86.06 85 ALA A CA 1
ATOM 664 C C . ALA A 1 85 ? -2.589 -10.359 10.808 1.00 86.06 85 ALA A C 1
ATOM 666 O O . ALA A 1 85 ? -2.855 -10.365 9.605 1.00 86.06 85 ALA A O 1
ATOM 667 N N . GLU A 1 86 ? -3.437 -10.798 11.732 1.00 90.44 86 GLU A N 1
ATOM 668 C CA . GLU A 1 86 ? -4.786 -11.270 11.435 1.00 90.44 86 GLU A CA 1
ATOM 669 C C . GLU A 1 86 ? -5.795 -10.190 11.814 1.00 90.44 86 GLU A C 1
ATOM 671 O O . GLU A 1 86 ? -5.740 -9.633 12.909 1.00 90.44 86 GLU A O 1
ATOM 676 N N . TYR A 1 87 ? -6.706 -9.902 10.888 1.00 92.31 87 TYR A N 1
ATOM 677 C CA . TYR A 1 87 ? -7.824 -8.991 11.092 1.00 92.31 87 TYR A CA 1
ATOM 678 C C . TYR A 1 87 ? -9.088 -9.647 10.558 1.00 92.31 87 TYR A C 1
ATOM 680 O O . TYR A 1 87 ? -9.069 -10.304 9.513 1.00 92.31 87 TYR A O 1
ATOM 688 N N . THR A 1 88 ? -10.195 -9.414 11.245 1.00 94.75 88 THR A N 1
ATOM 689 C CA . THR A 1 88 ? -11.549 -9.773 10.831 1.00 94.75 88 THR A CA 1
ATOM 690 C C . THR A 1 88 ? -12.323 -8.520 10.443 1.00 94.75 88 THR A C 1
ATOM 692 O O . THR A 1 88 ? -12.021 -7.406 10.879 1.00 94.75 88 THR A O 1
ATOM 695 N N . LEU A 1 89 ? -13.343 -8.675 9.601 1.00 93.56 89 LEU A N 1
ATOM 696 C CA . LEU A 1 89 ? -14.141 -7.531 9.166 1.00 93.56 89 LEU A CA 1
ATOM 697 C C . LEU A 1 89 ? -14.931 -6.935 10.344 1.00 93.56 89 LEU A C 1
ATOM 699 O O . LEU A 1 89 ? -15.230 -5.742 10.362 1.00 93.56 89 LEU A O 1
ATOM 703 N N . GLU A 1 90 ? -15.271 -7.754 11.335 1.00 95.12 90 GLU A N 1
ATOM 704 C CA . GLU A 1 90 ? -15.967 -7.378 12.561 1.00 95.12 90 GLU A CA 1
ATOM 705 C C . GLU A 1 90 ? -15.122 -6.472 13.463 1.00 95.12 90 GLU A C 1
ATOM 707 O O . GLU A 1 90 ? -15.692 -5.644 14.169 1.00 95.12 90 GLU A O 1
ATOM 712 N N . GLU A 1 91 ? -13.793 -6.561 13.402 1.00 92.25 91 GLU A N 1
ATOM 713 C CA . GLU A 1 91 ? -12.878 -5.712 14.176 1.00 92.25 91 GLU A CA 1
ATOM 714 C C . GLU A 1 91 ? -12.729 -4.303 13.587 1.00 92.25 91 GLU A C 1
ATOM 716 O O . GLU A 1 91 ? -12.383 -3.373 14.307 1.00 92.25 91 GLU A O 1
ATOM 721 N N . ILE A 1 92 ? -13.036 -4.099 12.301 1.00 96.06 92 ILE A N 1
ATOM 722 C CA . ILE A 1 92 ? -12.881 -2.795 11.638 1.00 96.06 92 ILE A CA 1
ATOM 723 C C . ILE A 1 92 ? -14.150 -1.949 11.811 1.00 96.06 92 ILE A C 1
ATOM 725 O O . ILE A 1 92 ? -14.971 -1.846 10.893 1.00 96.06 92 ILE A O 1
ATOM 729 N N . GLN A 1 93 ? -14.332 -1.353 12.993 1.00 96.38 93 GLN A N 1
ATOM 730 C CA . GLN A 1 93 ? -15.518 -0.542 13.325 1.00 96.38 93 GLN A CA 1
ATOM 731 C C . GLN A 1 93 ? -15.226 0.956 13.403 1.00 96.38 93 GLN A C 1
ATOM 733 O O . GLN A 1 93 ? -16.099 1.779 13.126 1.00 96.38 93 GLN A O 1
ATOM 738 N N . THR A 1 94 ? -14.003 1.320 13.773 1.00 96.50 94 THR A N 1
ATOM 739 C CA . THR A 1 94 ? -13.588 2.702 14.012 1.00 96.50 94 THR A CA 1
ATOM 740 C C . THR A 1 94 ? -12.426 3.107 13.112 1.00 96.50 94 THR A C 1
ATOM 742 O O . THR A 1 94 ? -11.712 2.269 12.559 1.00 96.50 94 THR A O 1
ATOM 745 N N . GLU A 1 95 ? -12.205 4.416 12.962 1.00 94.62 95 GLU A N 1
ATOM 746 C CA . GLU A 1 95 ? -11.034 4.932 12.237 1.00 94.62 95 GLU A CA 1
ATOM 747 C C . GLU A 1 95 ? -9.717 4.447 12.855 1.00 94.62 95 GLU A C 1
ATOM 749 O O . GLU A 1 95 ? -8.736 4.249 12.143 1.00 94.62 95 GLU A O 1
ATOM 754 N N . THR A 1 96 ? -9.699 4.219 14.171 1.00 94.38 96 THR A N 1
ATOM 755 C CA . THR A 1 96 ? -8.547 3.648 14.874 1.00 94.38 96 THR A CA 1
ATOM 756 C C . THR A 1 96 ? -8.269 2.223 14.405 1.00 94.38 96 THR A C 1
ATOM 758 O O . THR A 1 96 ? -7.115 1.902 14.138 1.00 94.38 96 THR A O 1
ATOM 761 N N . ASP A 1 97 ? -9.303 1.397 14.236 1.00 95.00 97 ASP A N 1
ATOM 762 C CA . ASP A 1 97 ? -9.157 0.011 13.768 1.00 95.00 97 ASP A CA 1
ATOM 763 C C . ASP A 1 97 ? -8.693 -0.027 12.305 1.00 95.00 97 ASP A C 1
ATOM 765 O O . ASP A 1 97 ? -7.776 -0.764 11.943 1.00 95.00 97 ASP A O 1
ATOM 769 N N . ALA A 1 98 ? -9.272 0.840 11.468 1.00 95.69 98 ALA A N 1
ATOM 770 C CA . ALA A 1 98 ? -8.863 1.018 10.077 1.00 95.69 98 ALA A CA 1
ATOM 771 C C . ALA A 1 98 ? -7.386 1.436 9.969 1.00 95.69 98 ALA A C 1
ATOM 773 O O . ALA A 1 98 ? -6.619 0.868 9.186 1.00 95.69 98 ALA A O 1
ATOM 774 N N . LEU A 1 99 ? -6.964 2.403 10.790 1.00 94.81 99 LEU A N 1
ATOM 775 C CA . LEU A 1 99 ? -5.573 2.835 10.866 1.00 94.81 99 LEU A CA 1
ATOM 776 C C . LEU A 1 99 ? -4.661 1.725 11.396 1.00 94.81 99 LEU A C 1
ATOM 778 O O . LEU A 1 99 ? -3.545 1.589 10.897 1.00 94.81 99 LEU A O 1
ATOM 782 N N . ALA A 1 100 ? -5.111 0.933 12.371 1.00 93.38 100 ALA A N 1
ATOM 783 C CA . ALA A 1 100 ? -4.343 -0.179 12.921 1.00 93.38 100 ALA A CA 1
ATOM 784 C C . ALA A 1 100 ? -4.049 -1.238 11.853 1.00 93.38 100 ALA A C 1
ATOM 786 O O . ALA A 1 100 ? -2.903 -1.667 11.741 1.00 93.38 100 ALA A O 1
ATOM 787 N N . MET A 1 101 ? -5.035 -1.592 11.022 1.00 95.06 101 MET A N 1
ATOM 788 C CA . MET A 1 101 ? -4.848 -2.531 9.911 1.00 95.06 101 MET A CA 1
ATOM 789 C C . MET A 1 101 ? -3.840 -2.006 8.883 1.00 95.06 101 MET A C 1
ATOM 791 O O . MET A 1 101 ? -2.868 -2.683 8.551 1.00 95.06 101 MET A O 1
ATOM 795 N N . VAL A 1 102 ? -4.026 -0.769 8.414 1.00 95.12 102 VAL A N 1
ATOM 796 C CA . VAL A 1 102 ? -3.118 -0.148 7.436 1.00 95.12 102 VAL A CA 1
ATOM 797 C C . VAL A 1 102 ? -1.706 0.009 8.001 1.00 95.12 102 VAL A C 1
ATOM 799 O O . VAL A 1 102 ? -0.725 -0.243 7.302 1.00 95.12 102 VAL A O 1
ATOM 802 N N . SER A 1 103 ? -1.587 0.357 9.283 1.00 91.88 103 SER A N 1
ATOM 803 C CA . SER A 1 103 ? -0.300 0.415 9.974 1.00 91.88 103 SER A CA 1
ATOM 804 C C . SER A 1 103 ? 0.334 -0.969 10.071 1.00 91.88 103 SER A C 1
ATOM 806 O O . SER A 1 103 ? 1.512 -1.092 9.774 1.00 91.88 103 SER A O 1
ATOM 808 N N . GLY A 1 104 ? -0.416 -2.018 10.417 1.00 89.81 104 GLY A N 1
ATOM 809 C CA . GLY A 1 104 ? 0.099 -3.391 10.474 1.00 89.81 104 GLY A CA 1
ATOM 810 C C . GLY A 1 104 ? 0.702 -3.859 9.146 1.00 89.81 104 GLY A C 1
ATOM 811 O O . GLY A 1 104 ? 1.731 -4.529 9.139 1.00 89.81 104 GLY A O 1
ATOM 812 N N . ILE A 1 105 ? 0.116 -3.430 8.025 1.00 91.88 105 ILE A N 1
ATOM 813 C CA . ILE A 1 105 ? 0.621 -3.718 6.676 1.00 91.88 105 ILE A CA 1
ATOM 814 C C . ILE A 1 105 ? 1.865 -2.878 6.348 1.00 91.88 105 ILE A C 1
ATOM 816 O O . ILE A 1 105 ? 2.859 -3.398 5.849 1.00 91.88 105 ILE A O 1
ATOM 820 N N . LEU A 1 106 ? 1.824 -1.566 6.600 1.00 91.31 106 LEU A N 1
ATOM 821 C CA . LEU A 1 106 ? 2.862 -0.639 6.134 1.00 91.31 106 LEU A CA 1
ATOM 822 C C . LEU A 1 106 ? 4.058 -0.501 7.086 1.00 91.31 106 LEU A C 1
ATOM 824 O O . LEU A 1 106 ? 5.159 -0.172 6.655 1.00 91.31 106 LEU A O 1
ATOM 828 N N . HIS A 1 107 ? 3.892 -0.731 8.383 1.00 87.69 107 HIS A N 1
ATOM 829 C CA . HIS A 1 107 ? 4.946 -0.488 9.369 1.00 87.69 107 HIS A CA 1
ATOM 830 C C . HIS A 1 107 ? 6.216 -1.326 9.134 1.00 87.69 107 HIS A C 1
ATOM 832 O O . HIS A 1 107 ? 7.298 -0.734 9.187 1.00 87.69 107 HIS A O 1
ATOM 838 N N . PRO A 1 108 ? 6.143 -2.636 8.798 1.00 84.06 108 PRO A N 1
ATOM 839 C CA . PRO A 1 108 ? 7.335 -3.441 8.496 1.00 84.06 108 PRO A CA 1
ATOM 840 C C . PRO A 1 108 ? 8.188 -2.857 7.361 1.00 84.06 108 PRO A C 1
ATOM 842 O O . PRO A 1 108 ? 9.404 -3.036 7.331 1.00 84.06 108 PRO A O 1
ATOM 845 N N . VAL A 1 109 ? 7.535 -2.127 6.455 1.00 83.62 109 VAL A N 1
ATOM 846 C CA . VAL A 1 109 ? 8.127 -1.425 5.316 1.00 83.62 109 VAL A CA 1
ATOM 847 C C . VAL A 1 109 ? 8.789 -0.136 5.774 1.00 83.62 109 VAL A C 1
ATOM 849 O O . VAL A 1 109 ? 9.986 0.075 5.601 1.00 83.62 109 VAL A O 1
ATOM 852 N N . LEU A 1 110 ? 7.983 0.734 6.381 1.00 87.12 110 LEU A N 1
ATOM 853 C CA . LEU A 1 110 ? 8.302 2.141 6.576 1.00 87.12 110 LEU A CA 1
ATOM 854 C C . LEU A 1 110 ? 9.465 2.342 7.546 1.00 87.12 110 LEU A C 1
ATOM 856 O O . LEU A 1 110 ? 10.256 3.261 7.377 1.00 87.12 110 LEU A O 1
ATOM 860 N N . ILE A 1 111 ? 9.613 1.470 8.541 1.00 83.75 111 ILE A N 1
ATOM 861 C CA . ILE A 1 111 ? 10.698 1.562 9.529 1.00 83.75 111 ILE A CA 1
ATOM 862 C C . ILE A 1 111 ? 12.075 1.178 8.987 1.00 83.75 111 ILE A C 1
ATOM 864 O O . ILE A 1 111 ? 13.085 1.478 9.624 1.00 83.75 111 ILE A O 1
ATOM 868 N N . ARG A 1 112 ? 12.127 0.483 7.847 1.00 80.31 112 ARG A N 1
ATOM 869 C CA . ARG A 1 112 ? 13.376 0.032 7.220 1.00 80.31 112 ARG A CA 1
ATOM 870 C C . ARG A 1 112 ? 13.892 1.015 6.179 1.00 80.31 112 ARG A C 1
ATOM 872 O O . ARG A 1 112 ? 15.066 0.948 5.832 1.00 80.31 112 ARG A O 1
ATOM 879 N N . LEU A 1 113 ? 13.034 1.920 5.717 1.00 84.25 113 LEU A N 1
ATOM 880 C CA . LEU A 1 113 ? 13.383 2.929 4.733 1.00 84.25 113 LEU A CA 1
ATOM 881 C C . LEU A 1 113 ? 14.202 4.047 5.380 1.00 84.25 113 LEU A C 1
ATOM 883 O O . LEU A 1 113 ? 13.833 4.637 6.397 1.00 84.25 113 LEU A O 1
ATOM 887 N N . SER A 1 114 ? 15.327 4.357 4.754 1.00 85.88 114 SER A N 1
ATOM 888 C CA . SER A 1 114 ? 16.129 5.527 5.072 1.00 85.88 114 SER A CA 1
ATOM 889 C C . SER A 1 114 ? 15.421 6.820 4.637 1.00 85.88 114 SER A C 1
ATOM 891 O O . SER A 1 114 ? 14.584 6.805 3.731 1.00 85.88 114 SER A O 1
ATOM 893 N N . PRO A 1 115 ? 15.796 7.984 5.201 1.00 86.00 115 PRO A N 1
ATOM 894 C CA . PRO A 1 115 ? 15.267 9.271 4.744 1.00 86.00 115 PRO A CA 1
ATOM 895 C C . PRO A 1 115 ? 15.469 9.522 3.240 1.00 86.00 115 PRO A C 1
ATOM 897 O O . PRO A 1 115 ? 14.628 10.147 2.602 1.00 86.00 115 PRO A O 1
ATOM 900 N N . ALA A 1 116 ? 16.566 9.016 2.663 1.00 87.44 116 ALA A N 1
ATOM 901 C CA . ALA A 1 116 ? 16.836 9.127 1.232 1.00 87.44 116 ALA A CA 1
ATOM 902 C C . ALA A 1 116 ? 15.862 8.286 0.390 1.00 87.44 116 ALA A C 1
ATOM 904 O O . ALA A 1 116 ? 15.416 8.744 -0.657 1.00 87.44 116 ALA A O 1
ATOM 905 N N . GLU A 1 117 ? 15.500 7.088 0.854 1.00 88.81 117 GLU A N 1
ATOM 906 C CA . GLU A 1 117 ? 14.503 6.238 0.191 1.00 88.81 117 GLU A CA 1
ATOM 907 C C . GLU A 1 117 ? 13.099 6.824 0.300 1.00 88.81 117 GLU A C 1
ATOM 909 O O . GLU A 1 117 ? 12.363 6.822 -0.680 1.00 88.81 117 GLU A O 1
ATOM 914 N N . PHE A 1 118 ? 12.745 7.418 1.442 1.00 89.19 118 PHE A N 1
ATOM 915 C CA . PHE A 1 118 ? 11.499 8.177 1.556 1.00 89.19 118 PHE A CA 1
ATOM 916 C C . PHE A 1 118 ? 11.441 9.337 0.562 1.00 89.19 118 PHE A C 1
ATOM 918 O O . PHE A 1 118 ? 10.460 9.471 -0.168 1.00 89.19 118 PHE A O 1
ATOM 925 N N . ALA A 1 119 ? 12.501 10.146 0.490 1.00 88.75 119 ALA A N 1
ATOM 926 C CA . ALA A 1 119 ? 12.576 11.236 -0.476 1.00 88.75 119 ALA A CA 1
ATOM 927 C C . ALA A 1 119 ? 12.444 10.723 -1.920 1.00 88.75 119 ALA A C 1
ATOM 929 O O . ALA A 1 119 ? 11.725 11.319 -2.715 1.00 88.75 119 ALA A O 1
ATOM 930 N N . GLU A 1 120 ? 13.078 9.597 -2.249 1.00 91.31 120 GLU A N 1
ATOM 931 C CA . GLU A 1 120 ? 12.980 8.978 -3.573 1.00 91.31 120 GLU A CA 1
ATOM 932 C C . GLU A 1 120 ? 11.566 8.463 -3.884 1.00 91.31 120 GLU A C 1
ATOM 934 O O . GLU A 1 120 ? 11.072 8.668 -4.993 1.00 91.31 120 GLU A O 1
ATOM 939 N N . ILE A 1 121 ? 10.887 7.841 -2.915 1.00 91.88 121 ILE A N 1
ATOM 940 C CA . ILE A 1 121 ? 9.487 7.415 -3.049 1.00 91.88 121 ILE A CA 1
ATOM 941 C C . ILE A 1 121 ? 8.587 8.615 -3.353 1.00 91.88 121 ILE A C 1
ATOM 943 O O . ILE A 1 121 ? 7.745 8.525 -4.244 1.00 91.88 121 ILE A O 1
ATOM 947 N N . HIS A 1 122 ? 8.777 9.745 -2.669 1.00 90.62 122 HIS A N 1
ATOM 948 C CA . HIS A 1 122 ? 8.006 10.956 -2.953 1.00 90.62 122 HIS A CA 1
ATOM 949 C C . HIS A 1 122 ? 8.366 11.576 -4.307 1.00 90.62 122 HIS A C 1
ATOM 951 O O . HIS A 1 122 ? 7.471 11.936 -5.067 1.00 90.62 122 HIS A O 1
ATOM 957 N N . ASN A 1 123 ? 9.655 11.662 -4.646 1.00 91.44 123 ASN A N 1
ATOM 958 C CA . ASN A 1 123 ? 10.114 12.246 -5.910 1.00 91.44 123 ASN A CA 1
ATOM 959 C C . ASN A 1 123 ? 9.612 11.474 -7.135 1.00 91.44 123 ASN A C 1
ATOM 961 O O . ASN A 1 123 ? 9.436 12.064 -8.196 1.00 91.44 123 ASN A O 1
ATOM 965 N N . LYS A 1 124 ? 9.393 10.163 -6.992 1.00 91.38 124 LYS A N 1
ATOM 966 C CA . LYS A 1 124 ? 8.877 9.284 -8.048 1.00 91.38 124 LYS A CA 1
ATOM 967 C C . LYS A 1 124 ? 7.429 8.867 -7.815 1.00 91.38 124 LYS A C 1
ATOM 969 O O . LYS A 1 124 ? 6.994 7.847 -8.348 1.00 91.38 124 LYS A O 1
ATOM 974 N N . ALA A 1 125 ? 6.681 9.599 -6.994 1.00 91.44 125 ALA A N 1
ATOM 975 C CA . ALA A 1 125 ? 5.295 9.259 -6.694 1.00 91.44 125 ALA A CA 1
ATOM 976 C C . ALA A 1 125 ? 4.466 9.100 -7.980 1.00 91.44 125 ALA A C 1
ATOM 978 O O . ALA A 1 125 ? 3.790 8.083 -8.147 1.00 91.44 125 ALA A O 1
ATOM 979 N N . ASP A 1 126 ? 4.626 10.040 -8.914 1.00 93.06 126 ASP A N 1
ATOM 980 C CA . ASP A 1 126 ? 3.933 10.051 -10.204 1.00 93.06 126 ASP A CA 1
ATOM 981 C C . ASP A 1 126 ? 4.233 8.796 -11.038 1.00 93.06 126 ASP A C 1
ATOM 983 O O . ASP A 1 126 ? 3.303 8.186 -11.552 1.00 93.06 126 ASP A O 1
ATOM 987 N N . ASP A 1 127 ? 5.483 8.318 -11.079 1.00 94.19 127 ASP A N 1
ATOM 988 C CA . ASP A 1 127 ? 5.845 7.094 -11.816 1.00 94.19 127 ASP A CA 1
ATOM 989 C C . ASP A 1 127 ? 5.065 5.868 -11.309 1.00 94.19 127 ASP A C 1
ATOM 991 O O . ASP A 1 127 ? 4.614 5.018 -12.081 1.00 94.19 127 ASP A O 1
ATOM 995 N N . ALA A 1 128 ? 4.907 5.756 -9.987 1.00 94.25 128 ALA A N 1
ATOM 996 C CA . ALA A 1 128 ? 4.165 4.658 -9.379 1.00 94.25 128 ALA A CA 1
ATOM 997 C C . ALA A 1 128 ? 2.663 4.780 -9.645 1.00 94.25 128 ALA A C 1
ATOM 999 O O . ALA A 1 128 ? 2.020 3.778 -9.963 1.00 94.25 128 ALA A O 1
ATOM 1000 N N . VAL A 1 129 ? 2.117 5.995 -9.566 1.00 94.31 129 VAL A N 1
ATOM 1001 C CA . VAL A 1 129 ? 0.720 6.286 -9.915 1.00 94.31 129 VAL A CA 1
ATOM 1002 C C . VAL A 1 129 ? 0.455 5.965 -11.386 1.00 94.31 129 VAL A C 1
ATOM 1004 O O . VAL A 1 129 ? -0.516 5.276 -11.693 1.00 94.31 129 VAL A O 1
ATOM 1007 N N . ASP A 1 130 ? 1.344 6.366 -12.290 1.00 95.38 130 ASP A N 1
ATOM 1008 C CA . ASP A 1 130 ? 1.218 6.126 -13.724 1.00 95.38 130 ASP A CA 1
ATOM 1009 C C . ASP A 1 130 ? 1.231 4.632 -14.042 1.00 95.38 130 ASP A C 1
ATOM 1011 O O . ASP A 1 130 ? 0.354 4.130 -14.760 1.00 95.38 130 ASP A O 1
ATOM 1015 N N . ILE A 1 131 ? 2.157 3.879 -13.438 1.00 94.94 131 ILE A N 1
ATOM 1016 C CA . ILE A 1 131 ? 2.165 2.419 -13.557 1.00 94.94 131 ILE A CA 1
ATOM 1017 C C . ILE A 1 131 ? 0.849 1.840 -13.023 1.00 94.94 131 ILE A C 1
ATOM 1019 O O . ILE A 1 131 ? 0.246 0.974 -13.663 1.00 94.94 131 ILE A O 1
ATOM 1023 N N . MET A 1 132 ? 0.353 2.342 -11.893 1.00 95.69 132 MET A N 1
ATOM 1024 C CA . MET A 1 132 ? -0.867 1.867 -11.241 1.00 95.69 132 MET A CA 1
ATOM 1025 C C . MET A 1 132 ? -2.174 2.328 -11.887 1.00 95.69 132 MET A C 1
ATOM 1027 O O . MET A 1 132 ? -3.195 1.713 -11.600 1.00 95.69 132 MET A O 1
ATOM 1031 N N . LEU A 1 133 ? -2.181 3.297 -12.797 1.00 94.69 133 LEU A N 1
ATOM 1032 C CA . LEU A 1 133 ? -3.397 3.720 -13.498 1.00 94.69 133 LEU A CA 1
ATOM 1033 C C . LEU A 1 133 ? -3.408 3.289 -14.964 1.00 94.69 133 LEU A C 1
ATOM 1035 O O . LEU A 1 133 ? -4.417 2.772 -15.446 1.00 94.69 133 LEU A O 1
ATOM 1039 N N . TYR A 1 134 ? -2.288 3.445 -15.669 1.00 95.81 134 TYR A N 1
ATOM 1040 C CA . TYR A 1 134 ? -2.262 3.339 -17.129 1.00 95.81 134 TYR A CA 1
ATOM 1041 C C . TYR A 1 134 ? -1.735 2.004 -17.649 1.00 95.81 134 TYR A C 1
ATOM 1043 O O . TYR A 1 134 ? -2.095 1.598 -18.753 1.00 95.81 134 TYR A O 1
ATOM 1051 N N . THR A 1 135 ? -0.949 1.271 -16.856 1.00 96.69 135 THR A N 1
ATOM 1052 C CA . THR A 1 135 ? -0.420 -0.029 -17.300 1.00 96.69 135 THR A CA 1
ATOM 1053 C C . THR A 1 135 ? -1.555 -1.056 -17.420 1.00 96.69 135 THR A C 1
ATOM 1055 O O . THR A 1 135 ? -2.337 -1.216 -16.472 1.00 96.69 135 THR A O 1
ATOM 1058 N N . PRO A 1 136 ? -1.689 -1.780 -18.542 1.00 97.44 136 PRO A N 1
ATOM 1059 C CA . PRO A 1 136 ? -2.617 -2.899 -18.647 1.00 97.44 136 PRO A CA 1
ATOM 1060 C C . PRO A 1 136 ? -2.339 -3.964 -17.582 1.00 97.44 136 PRO A C 1
ATOM 1062 O O . PRO A 1 136 ? -1.191 -4.241 -17.246 1.00 97.44 136 PRO A O 1
ATOM 1065 N N . LEU A 1 137 ? -3.386 -4.620 -17.074 1.00 95.94 137 LEU A N 1
ATOM 1066 C CA . LEU A 1 137 ? -3.237 -5.580 -15.971 1.00 95.94 137 LEU A CA 1
ATOM 1067 C C . LEU A 1 137 ? -2.268 -6.733 -16.304 1.00 95.94 137 LEU A C 1
ATOM 1069 O O . LEU A 1 137 ? -1.486 -7.138 -15.451 1.00 95.94 137 LEU A O 1
ATOM 1073 N N . SER A 1 138 ? -2.282 -7.228 -17.544 1.00 96.12 138 SER A N 1
ATOM 1074 C CA . SER A 1 138 ? -1.369 -8.282 -18.008 1.00 96.12 138 SER A CA 1
ATOM 1075 C C . SER A 1 138 ? 0.095 -7.838 -18.030 1.00 96.12 138 SER A C 1
ATOM 1077 O O . SER A 1 138 ? 0.988 -8.623 -17.728 1.00 96.12 138 SER A O 1
ATOM 1079 N N . GLU A 1 139 ? 0.346 -6.578 -18.379 1.00 97.00 139 GLU A N 1
ATOM 1080 C CA . GLU A 1 139 ? 1.690 -6.006 -18.376 1.00 97.00 139 GLU A CA 1
ATOM 1081 C C . GLU A 1 139 ? 2.161 -5.755 -16.942 1.00 97.00 139 GLU A C 1
ATOM 1083 O O . GLU A 1 139 ? 3.282 -6.112 -16.594 1.00 97.00 139 GLU A O 1
ATOM 1088 N N . LEU A 1 140 ? 1.276 -5.276 -16.064 1.00 96.00 140 LEU A N 1
ATOM 1089 C CA . LEU A 1 140 ? 1.573 -5.140 -14.639 1.00 96.00 140 LEU A CA 1
ATOM 1090 C C . LEU A 1 140 ? 1.939 -6.491 -14.003 1.00 96.00 140 LEU A C 1
ATOM 1092 O O . LEU A 1 140 ? 2.901 -6.577 -13.246 1.00 96.00 140 LEU A O 1
ATOM 1096 N N . GLN A 1 141 ? 1.231 -7.569 -14.349 1.00 95.25 141 GLN A N 1
ATOM 1097 C CA . GLN A 1 141 ? 1.573 -8.929 -13.907 1.00 95.25 141 GLN A CA 1
ATOM 1098 C C . GLN A 1 141 ? 2.956 -9.370 -14.388 1.00 95.25 141 GLN A C 1
ATOM 1100 O O . GLN A 1 141 ? 3.697 -10.011 -13.637 1.00 95.25 141 GLN A O 1
ATOM 1105 N N . HIS A 1 142 ? 3.316 -9.018 -15.624 1.00 95.25 142 HIS A N 1
ATOM 1106 C CA . HIS A 1 142 ? 4.644 -9.289 -16.158 1.00 95.25 142 HIS A CA 1
ATOM 1107 C C . HIS A 1 142 ? 5.725 -8.524 -15.383 1.00 95.25 142 HIS A C 1
ATOM 1109 O O . HIS A 1 142 ? 6.689 -9.142 -14.932 1.00 95.25 142 HIS A O 1
ATOM 1115 N N . LEU A 1 143 ? 5.521 -7.224 -15.137 1.00 95.56 143 LEU A N 1
ATOM 1116 C CA . LEU A 1 143 ? 6.433 -6.384 -14.353 1.00 95.56 143 LEU A CA 1
ATOM 1117 C C . LEU A 1 143 ? 6.627 -6.916 -12.930 1.00 95.56 143 LEU A C 1
ATOM 1119 O O . LEU A 1 143 ? 7.758 -7.016 -12.461 1.00 95.56 143 LEU A O 1
ATOM 1123 N N . VAL A 1 144 ? 5.545 -7.311 -12.255 1.00 93.69 144 VAL A N 1
ATOM 1124 C CA . VAL A 1 144 ? 5.603 -7.895 -10.905 1.00 93.69 144 VAL A CA 1
ATOM 1125 C C . VAL A 1 144 ? 6.360 -9.221 -10.912 1.00 93.69 144 VAL A C 1
ATOM 1127 O O . VAL A 1 144 ? 7.192 -9.462 -10.040 1.00 93.69 144 VAL A O 1
ATOM 1130 N N . SER A 1 145 ? 6.133 -10.067 -11.920 1.00 90.88 145 SER A N 1
ATOM 1131 C CA . SER A 1 145 ? 6.831 -11.352 -12.055 1.00 90.88 145 SER A CA 1
ATOM 1132 C C . SER A 1 145 ? 8.330 -11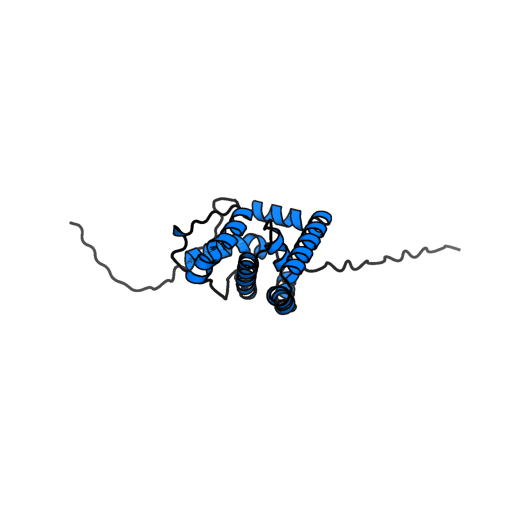.166 -12.292 1.00 90.88 145 SER A C 1
ATOM 1134 O O . SER A 1 145 ? 9.144 -11.854 -11.671 1.00 90.88 145 SER A O 1
ATOM 1136 N N . GLN A 1 146 ? 8.695 -10.222 -13.163 1.00 91.19 146 GLN A N 1
ATOM 1137 C CA . GLN A 1 146 ? 10.083 -9.871 -13.438 1.00 91.19 146 GLN A CA 1
ATOM 1138 C C . GLN A 1 146 ? 10.752 -9.301 -12.187 1.00 91.19 146 GLN A C 1
ATOM 1140 O O . GLN A 1 146 ? 11.789 -9.808 -11.767 1.00 91.19 146 GLN A O 1
ATOM 1145 N N . TRP A 1 147 ? 10.113 -8.329 -11.534 1.00 90.69 147 TRP A N 1
ATOM 1146 C CA . TRP A 1 147 ? 10.617 -7.746 -10.297 1.00 90.69 147 TRP A CA 1
ATOM 1147 C C . TRP A 1 147 ? 10.818 -8.805 -9.213 1.00 90.69 147 TRP A C 1
ATOM 1149 O O . TRP A 1 147 ? 11.881 -8.855 -8.607 1.00 90.69 147 TRP A O 1
ATOM 1159 N N . ALA A 1 148 ? 9.850 -9.702 -9.002 1.00 86.44 148 ALA A N 1
ATOM 1160 C CA . ALA A 1 148 ? 9.962 -10.763 -8.004 1.00 86.44 148 ALA A CA 1
ATOM 1161 C C . ALA A 1 148 ? 11.094 -11.751 -8.332 1.00 86.44 148 ALA A C 1
ATOM 1163 O O . ALA A 1 148 ? 11.752 -12.265 -7.428 1.00 86.44 148 ALA A O 1
ATOM 1164 N N . SER A 1 149 ? 11.335 -12.022 -9.619 1.00 85.75 149 SER A N 1
ATOM 1165 C CA . SER A 1 149 ? 12.474 -12.827 -10.072 1.00 85.75 149 SER A CA 1
ATOM 1166 C C . SER A 1 149 ? 13.803 -12.139 -9.763 1.00 85.75 149 SER A C 1
ATOM 1168 O O . SER A 1 149 ? 14.685 -12.746 -9.151 1.00 85.75 149 SER A O 1
ATOM 1170 N N . ASP A 1 150 ? 13.921 -10.860 -10.113 1.00 84.62 150 ASP A N 1
ATOM 1171 C CA . ASP A 1 150 ? 15.121 -10.064 -9.866 1.00 84.62 150 ASP A CA 1
ATOM 1172 C C . ASP A 1 150 ? 15.376 -9.916 -8.359 1.00 84.62 150 ASP A C 1
ATOM 1174 O O . ASP A 1 150 ? 16.505 -10.090 -7.899 1.00 84.62 150 ASP A O 1
ATOM 1178 N N . ALA A 1 151 ? 14.324 -9.681 -7.571 1.00 80.00 151 ALA A N 1
ATOM 1179 C CA . ALA A 1 151 ? 14.382 -9.503 -6.124 1.00 80.00 151 ALA A CA 1
ATOM 1180 C C . ALA A 1 151 ? 14.851 -10.765 -5.373 1.00 80.00 151 ALA A C 1
ATOM 1182 O O . ALA A 1 151 ? 15.500 -10.661 -4.332 1.00 80.00 151 ALA A O 1
ATOM 1183 N N . ARG A 1 152 ? 14.568 -11.964 -5.908 1.00 77.06 152 ARG A N 1
ATOM 1184 C CA . ARG A 1 152 ? 15.126 -13.233 -5.399 1.00 77.06 152 ARG A CA 1
ATOM 1185 C C . ARG A 1 152 ? 16.611 -13.379 -5.707 1.00 77.06 152 ARG A C 1
ATOM 1187 O O . ARG A 1 152 ? 17.356 -13.931 -4.909 1.00 77.06 152 ARG A O 1
ATOM 1194 N N . SER A 1 153 ? 17.054 -12.880 -6.858 1.00 74.00 153 SER A N 1
ATOM 1195 C CA . SER A 1 153 ? 18.456 -12.991 -7.279 1.00 74.00 153 SER A CA 1
ATOM 1196 C C . SER A 1 153 ? 19.406 -12.040 -6.540 1.00 74.00 153 SER A C 1
ATOM 1198 O O . SER A 1 153 ? 20.615 -12.254 -6.550 1.00 74.00 153 SER A O 1
ATOM 1200 N N . ASN A 1 154 ? 18.875 -10.999 -5.890 1.00 67.56 154 ASN A N 1
ATOM 1201 C CA . ASN A 1 154 ? 19.654 -9.935 -5.251 1.00 67.56 154 ASN A CA 1
ATOM 1202 C C . ASN A 1 154 ? 19.322 -9.726 -3.760 1.00 67.56 154 ASN A C 1
ATOM 1204 O O . ASN A 1 154 ? 19.535 -8.627 -3.254 1.00 67.56 154 ASN A O 1
ATOM 1208 N N . THR A 1 155 ? 18.765 -10.754 -3.102 1.00 64.38 155 THR A N 1
ATOM 1209 C CA . THR A 1 155 ? 18.344 -10.801 -1.683 1.00 64.38 155 THR A CA 1
ATOM 1210 C C . THR A 1 155 ? 17.329 -9.744 -1.229 1.00 64.38 155 THR A C 1
ATOM 1212 O O . THR A 1 155 ? 16.920 -9.755 -0.068 1.00 64.38 155 THR A O 1
ATOM 1215 N N . LYS A 1 156 ? 16.842 -8.863 -2.117 1.00 67.25 156 LYS A N 1
ATOM 1216 C CA . LYS A 1 156 ? 15.842 -7.838 -1.771 1.00 67.25 156 LYS A CA 1
ATOM 1217 C C . LYS A 1 156 ? 14.530 -8.453 -1.285 1.00 67.25 156 LYS A C 1
ATOM 1219 O O . LYS A 1 156 ? 13.948 -7.942 -0.334 1.00 67.25 156 LYS A O 1
ATOM 1224 N N . LEU A 1 157 ? 14.082 -9.547 -1.910 1.00 59.78 157 LEU A N 1
ATOM 1225 C CA . LEU A 1 157 ? 12.852 -10.233 -1.501 1.00 59.78 157 LEU A CA 1
ATOM 1226 C C . LEU A 1 157 ? 13.023 -10.973 -0.168 1.00 59.78 157 LEU A C 1
ATOM 1228 O O . LEU A 1 157 ? 12.096 -10.999 0.634 1.00 59.78 157 LEU A O 1
ATOM 1232 N N . ASP A 1 158 ? 14.201 -11.542 0.085 1.00 60.03 158 ASP A N 1
ATOM 1233 C CA . ASP A 1 158 ? 14.475 -12.252 1.338 1.00 60.03 158 ASP A CA 1
ATOM 1234 C C . ASP A 1 158 ? 14.566 -11.278 2.513 1.00 60.03 158 ASP A C 1
ATOM 1236 O O . ASP A 1 158 ? 13.913 -11.505 3.528 1.00 60.03 158 ASP A O 1
ATOM 1240 N N . ASN A 1 159 ? 15.256 -10.143 2.341 1.00 65.38 159 ASN A N 1
ATOM 1241 C CA . ASN A 1 159 ? 15.266 -9.062 3.330 1.00 65.38 159 ASN A CA 1
ATOM 1242 C C . ASN A 1 159 ? 13.840 -8.615 3.658 1.00 65.38 159 ASN A C 1
ATOM 1244 O O . ASN A 1 159 ? 13.489 -8.428 4.816 1.00 65.38 159 ASN A O 1
ATOM 1248 N N . TRP A 1 160 ? 12.995 -8.500 2.637 1.00 65.50 160 TRP A N 1
ATOM 1249 C CA . TRP A 1 160 ? 11.608 -8.100 2.798 1.00 65.50 160 TRP A CA 1
ATOM 1250 C C . TRP A 1 160 ? 10.755 -9.111 3.576 1.00 65.50 160 TRP A C 1
ATOM 1252 O O . TRP A 1 160 ? 10.087 -8.753 4.547 1.00 65.50 160 TRP A O 1
ATOM 1262 N N . LEU A 1 161 ? 10.787 -10.383 3.173 1.00 63.41 161 LEU A N 1
ATOM 1263 C CA . LEU A 1 161 ? 10.060 -11.458 3.854 1.00 63.41 161 LEU A CA 1
ATOM 1264 C C . LEU A 1 161 ? 10.612 -11.722 5.262 1.00 63.41 161 LEU A C 1
ATOM 1266 O O . LEU A 1 161 ? 9.904 -12.228 6.129 1.00 63.41 161 LEU A O 1
ATOM 1270 N N . GLU A 1 162 ? 11.878 -11.400 5.514 1.00 64.94 162 GLU A N 1
ATOM 1271 C CA . GLU A 1 162 ? 12.458 -11.432 6.851 1.00 64.94 162 GLU A CA 1
ATOM 1272 C C . GLU A 1 162 ? 11.959 -10.257 7.704 1.00 64.94 162 GLU A C 1
ATOM 1274 O O . GLU A 1 162 ? 11.583 -10.460 8.862 1.00 64.94 162 GLU A O 1
ATOM 1279 N N . TRP A 1 163 ? 11.860 -9.049 7.133 1.00 61.25 163 TRP A N 1
ATOM 1280 C CA . TRP A 1 163 ? 11.295 -7.874 7.810 1.00 61.25 163 TRP A CA 1
ATOM 1281 C C . TRP A 1 163 ? 9.829 -8.069 8.187 1.00 61.25 163 TRP A C 1
ATOM 1283 O O . TRP A 1 163 ? 9.424 -7.641 9.267 1.00 61.25 163 TRP A O 1
ATOM 1293 N N . SER A 1 164 ? 9.053 -8.768 7.353 1.00 54.81 164 SER A N 1
ATOM 1294 C CA . SER A 1 164 ? 7.665 -9.109 7.673 1.00 54.81 164 SER A CA 1
ATOM 1295 C C . SER A 1 164 ? 7.535 -10.088 8.847 1.00 54.81 164 SER A C 1
ATOM 1297 O O . SER A 1 164 ? 6.506 -10.091 9.514 1.00 54.81 164 SER A O 1
ATOM 1299 N N . ARG A 1 165 ? 8.579 -10.875 9.149 1.00 56.19 165 ARG A N 1
ATOM 1300 C CA . ARG A 1 165 ? 8.607 -11.833 10.270 1.00 56.19 165 ARG A CA 1
ATOM 1301 C C . ARG A 1 165 ? 9.155 -11.244 11.570 1.00 56.19 165 ARG A C 1
ATOM 1303 O O . ARG A 1 165 ? 8.805 -11.730 12.641 1.00 56.19 165 ARG A O 1
ATOM 1310 N N . THR A 1 166 ? 10.016 -10.222 11.508 1.00 51.75 166 THR A N 1
ATOM 1311 C CA . THR A 1 166 ? 10.710 -9.702 12.707 1.00 51.75 166 THR A CA 1
ATOM 1312 C C . THR A 1 166 ? 9.819 -8.862 13.633 1.00 51.75 166 THR A C 1
ATOM 1314 O O . THR A 1 166 ? 10.207 -8.618 14.769 1.00 51.75 166 THR A O 1
ATOM 1317 N N . TYR A 1 167 ? 8.634 -8.431 13.186 1.00 47.84 167 TYR A N 1
ATOM 1318 C CA . TYR A 1 167 ? 7.724 -7.575 13.969 1.00 47.84 167 TYR A CA 1
ATOM 1319 C C . TYR A 1 167 ? 6.771 -8.327 14.912 1.00 47.84 167 TYR A C 1
ATOM 1321 O O . TYR A 1 167 ? 5.993 -7.713 15.638 1.00 47.84 167 TYR A O 1
ATOM 1329 N N . LEU A 1 168 ? 6.870 -9.654 14.966 1.00 43.44 168 LEU A N 1
ATOM 1330 C CA . LEU A 1 168 ? 6.116 -10.519 15.875 1.00 43.44 168 LEU A CA 1
ATOM 1331 C C . LEU A 1 168 ? 6.781 -10.626 17.263 1.00 43.44 168 LEU A C 1
ATOM 1333 O O . LEU A 1 168 ? 7.001 -11.719 17.788 1.00 43.44 168 LEU A O 1
ATOM 1337 N N . HIS A 1 169 ? 7.105 -9.495 17.894 1.00 35.53 169 HIS A N 1
ATOM 1338 C CA . HIS A 1 169 ? 7.297 -9.479 19.345 1.00 35.53 169 HIS A CA 1
ATOM 1339 C C . HIS A 1 169 ? 6.026 -8.950 20.026 1.00 35.53 169 HIS A C 1
ATOM 1341 O O . HIS A 1 169 ? 5.718 -7.760 19.925 1.00 35.53 169 HIS A O 1
ATOM 1347 N N . PRO A 1 170 ? 5.254 -9.826 20.706 1.00 36.97 170 PRO A N 1
ATOM 1348 C CA . PRO A 1 170 ? 4.068 -9.407 21.432 1.00 36.97 170 PRO A CA 1
ATOM 1349 C C . PRO A 1 170 ? 4.509 -8.540 22.613 1.00 36.97 170 PRO A C 1
ATOM 1351 O O . PRO A 1 170 ? 5.077 -9.043 23.579 1.00 36.97 170 PRO A O 1
ATOM 1354 N N . GLY A 1 171 ? 4.279 -7.229 22.512 1.00 45.38 171 GLY A N 1
ATOM 1355 C CA . GLY A 1 171 ? 4.575 -6.273 23.584 1.00 45.38 171 GLY A CA 1
ATOM 1356 C C . GLY A 1 171 ? 5.133 -4.919 23.143 1.00 45.38 171 GLY A C 1
ATOM 1357 O O . GLY A 1 171 ? 5.219 -4.029 23.983 1.00 45.38 171 GLY A O 1
ATOM 1358 N N . GLU A 1 172 ? 5.477 -4.731 21.864 1.00 38.41 172 GLU A N 1
ATOM 1359 C CA . GLU A 1 172 ? 6.169 -3.520 21.382 1.00 38.41 172 GLU A CA 1
ATOM 1360 C C . GLU A 1 172 ? 5.331 -2.639 20.432 1.00 38.41 172 GLU A C 1
ATOM 1362 O O . GLU A 1 172 ? 5.861 -1.855 19.648 1.00 38.41 172 GLU A O 1
ATOM 1367 N N . THR A 1 173 ? 3.999 -2.711 20.509 1.00 38.69 173 THR A N 1
ATOM 1368 C CA . THR A 1 173 ? 3.133 -1.696 19.891 1.00 38.69 173 THR A CA 1
ATOM 1369 C C . THR A 1 173 ? 3.162 -0.428 20.746 1.00 38.69 173 THR A C 1
ATOM 1371 O O . THR A 1 173 ? 2.226 -0.152 21.496 1.00 38.69 173 THR A O 1
ATOM 1374 N N . ASP A 1 174 ? 4.231 0.366 20.641 1.00 33.91 174 ASP A N 1
ATOM 1375 C CA . ASP A 1 174 ? 4.315 1.716 21.223 1.00 33.91 174 ASP A CA 1
ATOM 1376 C C . ASP A 1 174 ? 3.490 2.727 20.400 1.00 33.91 174 ASP A C 1
ATOM 1378 O O . ASP A 1 174 ? 3.927 3.824 20.059 1.00 33.91 174 ASP A O 1
ATOM 1382 N N . ILE A 1 175 ? 2.254 2.348 20.062 1.00 37.09 175 ILE A N 1
ATOM 1383 C CA . ILE A 1 175 ? 1.200 3.305 19.746 1.00 37.09 175 ILE A CA 1
ATOM 1384 C C . ILE A 1 175 ? 0.511 3.576 21.076 1.00 37.09 175 ILE A C 1
ATOM 1386 O O . ILE A 1 175 ? -0.508 2.972 21.412 1.00 37.09 175 ILE A O 1
ATOM 1390 N N . LYS A 1 176 ? 1.082 4.483 21.874 1.00 28.30 176 LYS A N 1
ATOM 1391 C CA . LYS A 1 176 ? 0.307 5.079 22.962 1.00 28.30 176 LYS A CA 1
ATOM 1392 C C . LYS A 1 176 ? -0.898 5.768 22.324 1.00 28.30 176 LYS A C 1
ATOM 1394 O O . LYS A 1 176 ? -0.692 6.624 21.458 1.00 28.30 176 LYS A O 1
ATOM 1399 N N . PRO A 1 177 ? -2.140 5.446 22.726 1.00 30.81 177 PRO A N 1
ATOM 1400 C CA . PRO A 1 177 ? -3.260 6.288 22.357 1.00 30.81 177 PRO A CA 1
ATOM 1401 C C . PRO A 1 177 ? -2.923 7.698 22.835 1.00 30.81 177 PRO A C 1
ATOM 1403 O O . PRO A 1 177 ? -2.532 7.897 23.989 1.00 30.81 177 PRO A O 1
ATOM 1406 N N . VAL A 1 178 ? -3.015 8.670 21.930 1.00 35.78 178 VAL A N 1
ATOM 1407 C CA . VAL A 1 178 ? -2.954 10.082 22.296 1.00 35.78 178 VAL A CA 1
ATOM 1408 C C . VAL A 1 178 ? -4.128 10.317 23.238 1.00 35.78 178 VAL A C 1
ATOM 1410 O O . VAL A 1 178 ? -5.272 10.469 22.813 1.00 35.78 178 VAL A O 1
ATOM 1413 N N . VAL A 1 179 ? -3.853 10.274 24.541 1.00 36.81 179 VAL A N 1
ATOM 1414 C CA . VAL A 1 179 ? -4.790 10.713 25.565 1.00 36.81 179 VAL A CA 1
ATOM 1415 C C . VAL A 1 179 ? -4.900 12.215 25.369 1.00 36.81 179 VAL A C 1
ATOM 1417 O O . VAL A 1 179 ? -4.029 12.977 25.787 1.00 36.81 179 VAL A O 1
ATOM 1420 N N . ASN A 1 180 ? -5.948 12.644 24.669 1.00 34.28 180 ASN A N 1
ATOM 1421 C CA . ASN A 1 180 ? -6.338 14.041 24.662 1.00 34.28 180 ASN A CA 1
ATOM 1422 C C . ASN A 1 180 ? -6.662 14.417 26.110 1.00 34.28 180 ASN A C 1
ATOM 1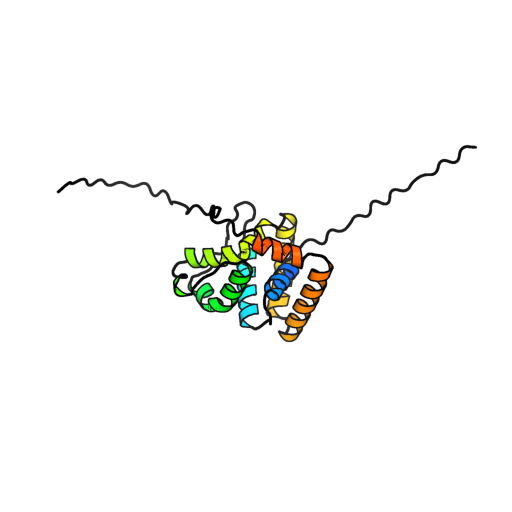424 O O . ASN A 1 180 ? -7.729 14.092 26.628 1.00 34.28 180 ASN A O 1
ATOM 1428 N N . ASN A 1 181 ? -5.716 15.086 26.766 1.00 37.47 181 ASN A N 1
ATOM 1429 C CA . ASN A 1 181 ? -5.946 15.789 28.016 1.00 37.47 181 ASN A CA 1
ATOM 1430 C C . ASN A 1 181 ? -6.942 16.920 27.747 1.00 37.47 181 ASN A C 1
ATOM 1432 O O . ASN A 1 181 ? -6.559 18.058 27.489 1.00 37.47 181 ASN A O 1
ATOM 1436 N N . VAL A 1 182 ? -8.231 16.604 27.827 1.00 39.47 182 VAL A N 1
ATOM 1437 C CA . VAL A 1 182 ? -9.254 17.600 28.126 1.00 39.47 182 VAL A CA 1
ATOM 1438 C C . VAL A 1 182 ? -9.460 17.559 29.635 1.00 39.47 182 VAL A C 1
ATOM 1440 O O . VAL A 1 182 ? -10.233 16.777 30.179 1.00 39.47 182 VAL A O 1
ATOM 1443 N N . THR A 1 183 ? -8.685 18.389 30.324 1.00 40.44 183 THR A N 1
ATOM 1444 C CA . THR A 1 183 ? -8.940 18.818 31.701 1.00 40.44 183 THR A CA 1
ATOM 1445 C C . THR A 1 183 ? -10.332 19.440 31.812 1.00 40.44 183 THR A C 1
ATOM 1447 O O . THR A 1 183 ? -10.633 20.368 31.063 1.00 40.44 183 THR A O 1
ATOM 1450 N N . GLY A 1 184 ? -11.147 19.011 32.783 1.00 32.88 184 GLY A N 1
ATOM 1451 C CA . GLY A 1 184 ? -12.381 19.730 33.116 1.00 32.88 184 GLY A CA 1
ATOM 1452 C C . GLY A 1 184 ? -13.377 18.993 34.013 1.00 32.88 184 GLY A C 1
ATOM 1453 O O . GLY A 1 184 ? -14.399 18.538 33.529 1.00 32.88 184 GLY A O 1
ATOM 1454 N N . TYR A 1 185 ? -13.063 18.901 35.309 1.00 32.53 185 TYR A N 1
ATOM 1455 C CA . TYR A 1 185 ? -13.960 18.809 36.480 1.00 32.53 185 TYR A CA 1
ATOM 1456 C C . TYR A 1 185 ? -15.413 18.298 36.322 1.00 32.53 185 TYR A C 1
ATOM 1458 O O . TYR A 1 185 ? -16.275 19.002 35.805 1.00 32.53 185 TYR A O 1
ATOM 1466 N N . SER A 1 186 ? -15.760 17.239 37.062 1.00 32.25 186 SER A N 1
ATOM 1467 C CA . SER A 1 186 ? -16.591 17.407 38.272 1.00 32.25 186 SER A CA 1
ATOM 1468 C C . SER A 1 186 ? -16.737 16.118 39.076 1.00 32.25 186 SER A C 1
ATOM 1470 O O . SER A 1 186 ? -17.090 15.057 38.577 1.00 32.25 186 SER A O 1
ATOM 1472 N N . THR A 1 187 ? -16.470 16.283 40.364 1.00 40.72 187 THR A N 1
ATOM 1473 C CA . THR A 1 187 ? -16.804 15.432 41.503 1.00 40.72 187 THR A CA 1
ATOM 1474 C C . THR A 1 187 ? -18.245 14.929 41.488 1.00 40.72 187 THR A C 1
ATOM 1476 O O . THR A 1 187 ? -19.143 15.750 41.351 1.00 40.72 187 THR A O 1
ATOM 1479 N N . PHE A 1 188 ? -18.459 13.653 41.818 1.00 32.22 188 PHE A N 1
ATOM 1480 C CA . PHE A 1 188 ? -19.470 13.254 42.804 1.00 32.22 188 PHE A CA 1
ATOM 1481 C C . PHE A 1 188 ? -19.055 11.942 43.488 1.00 32.22 188 PHE A C 1
ATOM 1483 O O . PHE A 1 188 ? -18.987 10.883 42.871 1.00 32.22 188 PHE A O 1
ATOM 1490 N N . SER A 1 189 ? -18.769 12.050 44.787 1.00 33.78 189 SER A N 1
ATOM 1491 C CA . SER A 1 189 ? -18.939 10.960 45.750 1.00 33.78 189 SER A CA 1
ATOM 1492 C C . SER A 1 189 ? -20.421 10.598 45.816 1.00 33.78 189 SER A C 1
ATOM 1494 O O . SER A 1 189 ? -21.254 11.495 45.723 1.00 33.78 189 SER A O 1
ATOM 1496 N N . VAL A 1 190 ? -20.743 9.334 46.081 1.00 32.28 190 VAL A N 1
ATOM 1497 C CA . VAL A 1 190 ? -21.460 8.917 47.299 1.00 32.28 190 VAL A CA 1
ATOM 1498 C C . VAL A 1 190 ? -21.517 7.389 47.334 1.00 32.28 190 VAL A C 1
ATOM 1500 O O . VAL A 1 190 ? -21.841 6.717 46.360 1.00 32.28 190 VAL A O 1
ATOM 1503 N N . ILE A 1 191 ? -21.146 6.890 48.506 1.00 34.62 191 ILE A N 1
ATOM 1504 C CA . ILE A 1 191 ? -21.269 5.526 49.000 1.00 34.62 191 ILE A CA 1
ATOM 1505 C C . ILE A 1 191 ? -22.743 5.278 49.347 1.00 34.62 191 ILE A C 1
ATOM 1507 O O . ILE A 1 191 ? -23.360 6.125 49.996 1.00 34.62 191 ILE A O 1
ATOM 1511 N N . GLY A 1 192 ? -23.264 4.112 48.977 1.00 39.56 192 GLY A N 1
ATOM 1512 C CA . GLY A 1 192 ? -24.540 3.565 49.438 1.00 39.56 192 GLY A CA 1
ATOM 1513 C C . GLY A 1 192 ? -24.608 2.086 49.123 1.00 39.56 192 GLY A C 1
ATOM 1514 O O . GLY A 1 192 ? -24.777 1.781 47.925 1.00 39.56 192 GLY A O 1
#

Foldseek 3Di:
DDDDDDDDPPPPPPPPPFAALQNQLLLQQLLDPADDLLLLVVSVVLLQQLLQADLVVRDGNDQDFLVRCLVSVVNLQSLLVLLVHHDDNVQSDGSVSSRVSSCSNCVLPSVPHDPVNSVRHNVCVVVNVCCSPPPDRVVSRVVSVVSVVVCVVVVVSVSSSVSSHVPPDPPPPPPDPPPPPPDDDDDDDDDD

Organism: NCBI:txid456999

pLDDT: mean 77.77, std 23.06, range [28.3, 98.06]

Radius of gyration: 22.3 Å; chains: 1; bounding box: 92×35×68 Å

Sequence (192 aa):
MATITTTTTTTMTMTTKVFSSVELVLMLLSMYTYVTRDIRTAVMFLLEIVFGYEPATRTFGRKPTVHEVRTLFEPLSALALCHSAEYTLEEIQTETDALAMVSGILHPVLIRLSPAEFAEIHNKADDAVDIMLYTPLSELQHLVSQWASDARSNTKLDNWLEWSRTYLHPGETDIKPVVNNVTGYSTFSVIG

Secondary structure (DSSP, 8-state):
-----------------PPPHHHHHHHHHHTSSS--HHHHHHHHHHHHHHHTEETTTTEESSPPPHHHHHHTHHHHHHHHHHTT----GGG--SHHHHHHHHHHHHHHHHTT--HHHHHHHHHTHHHHHHHHHHS-HHHHHHHHHHHHHHHHHTSHHHHHHHHHHHT--TT---------------------